Protein AF-A0A8H4TU83-F1 (afdb_monomer)

Structure (mmCIF, N/CA/C/O backbone):
data_AF-A0A8H4TU83-F1
#
_entry.id   AF-A0A8H4TU83-F1
#
loop_
_atom_site.group_PDB
_atom_site.id
_atom_site.type_symbol
_atom_site.label_atom_id
_atom_site.label_alt_id
_atom_site.label_comp_id
_atom_site.label_asym_id
_atom_site.label_entity_id
_atom_site.label_seq_id
_atom_site.pdbx_PDB_ins_code
_atom_site.Cartn_x
_atom_site.Cartn_y
_atom_site.Cartn_z
_atom_site.occupancy
_atom_site.B_iso_or_equiv
_atom_site.auth_seq_id
_atom_site.auth_comp_id
_atom_site.auth_asym_id
_atom_site.auth_atom_id
_atom_site.pdbx_PDB_model_num
ATOM 1 N N . MET A 1 1 ? -2.234 -15.886 -16.577 1.00 61.09 1 MET A N 1
ATOM 2 C CA . MET A 1 1 ? -1.798 -15.855 -15.164 1.00 61.09 1 MET A CA 1
ATOM 3 C C . MET A 1 1 ? -3.033 -15.747 -14.281 1.00 61.09 1 MET A C 1
ATOM 5 O O . MET A 1 1 ? -3.884 -14.924 -14.583 1.00 61.09 1 MET A O 1
ATOM 9 N N . ASN A 1 2 ? -3.183 -16.589 -13.257 1.00 76.94 2 ASN A N 1
ATOM 10 C CA . ASN A 1 2 ? -4.351 -16.542 -12.372 1.00 76.94 2 ASN A CA 1
ATOM 11 C C . ASN A 1 2 ? -4.067 -15.570 -11.209 1.00 76.94 2 ASN A C 1
ATOM 13 O O . ASN A 1 2 ? -3.413 -15.954 -10.240 1.00 76.94 2 ASN A O 1
ATOM 17 N N . ILE A 1 3 ? -4.528 -14.320 -11.338 1.00 79.06 3 ILE A N 1
ATOM 18 C CA . ILE A 1 3 ? -4.336 -13.237 -10.351 1.00 79.06 3 ILE A CA 1
ATOM 19 C C . ILE A 1 3 ? -4.840 -13.646 -8.963 1.00 79.06 3 ILE A C 1
ATOM 21 O O . ILE A 1 3 ? -4.191 -13.362 -7.965 1.00 79.06 3 ILE A O 1
ATOM 25 N N . VAL A 1 4 ? -5.949 -14.385 -8.904 1.00 77.06 4 VAL A N 1
ATOM 26 C CA . VAL A 1 4 ? -6.557 -14.880 -7.663 1.00 77.06 4 VAL A CA 1
ATOM 27 C C . VAL A 1 4 ? -5.636 -15.841 -6.912 1.00 77.06 4 VAL A C 1
ATOM 29 O O . VAL A 1 4 ? -5.501 -15.744 -5.694 1.00 77.06 4 VAL A O 1
ATOM 32 N N . LYS A 1 5 ? -4.998 -16.774 -7.624 1.00 80.62 5 LYS A N 1
ATOM 33 C CA . LYS A 1 5 ? -4.028 -17.694 -7.018 1.00 80.62 5 LYS A CA 1
ATOM 34 C C . LYS A 1 5 ? -2.760 -16.953 -6.595 1.00 80.62 5 LYS A C 1
ATOM 36 O O . LYS A 1 5 ? -2.215 -17.232 -5.531 1.00 80.62 5 LYS A O 1
ATOM 41 N N . LEU A 1 6 ? -2.311 -16.017 -7.429 1.00 85.88 6 LEU A N 1
ATOM 42 C CA . LEU A 1 6 ? -1.113 -15.226 -7.180 1.00 85.88 6 LEU A CA 1
ATOM 43 C C . LEU A 1 6 ? -1.277 -14.328 -5.947 1.00 85.88 6 LEU A C 1
ATOM 45 O O . LEU A 1 6 ? -0.384 -14.288 -5.110 1.00 85.88 6 LEU A O 1
ATOM 49 N N . SER A 1 7 ? -2.436 -13.682 -5.782 1.00 88.00 7 SER A N 1
ATOM 50 C CA . SER A 1 7 ? -2.708 -12.839 -4.614 1.00 88.00 7 SER A CA 1
ATOM 51 C C . SER A 1 7 ? -2.664 -13.643 -3.324 1.00 88.00 7 SER A C 1
ATOM 53 O O . SER A 1 7 ? -2.029 -13.213 -2.368 1.00 88.00 7 SER A O 1
ATOM 55 N N . TRP A 1 8 ? -3.234 -14.848 -3.307 1.00 87.25 8 TRP A N 1
ATOM 56 C CA . TRP A 1 8 ? -3.148 -15.722 -2.139 1.00 87.25 8 TRP A CA 1
ATOM 57 C C . TRP A 1 8 ? -1.705 -16.141 -1.821 1.00 87.25 8 TRP A C 1
ATOM 59 O O . TRP A 1 8 ? -1.297 -16.095 -0.665 1.00 87.25 8 TRP A O 1
ATOM 69 N N . GLN A 1 9 ? -0.903 -16.483 -2.835 1.00 88.75 9 GLN A N 1
ATOM 70 C CA . GLN A 1 9 ? 0.514 -16.821 -2.643 1.00 88.75 9 GLN A CA 1
ATOM 71 C C . GLN A 1 9 ? 1.335 -15.644 -2.103 1.00 88.75 9 GLN A C 1
ATOM 73 O O . GLN A 1 9 ? 2.235 -15.848 -1.295 1.00 88.75 9 GLN A O 1
ATOM 78 N N . THR A 1 10 ? 1.031 -14.422 -2.542 1.00 92.31 10 THR A N 1
ATOM 79 C CA . THR A 1 10 ? 1.755 -13.223 -2.114 1.00 92.31 10 THR A CA 1
ATOM 80 C C . THR A 1 10 ? 1.312 -12.742 -0.735 1.00 92.31 10 THR A C 1
ATOM 82 O O . THR A 1 10 ? 2.161 -12.386 0.073 1.00 92.31 10 THR A O 1
ATOM 85 N N . TYR A 1 11 ? 0.013 -12.733 -0.442 1.00 94.12 11 TYR A N 1
ATOM 86 C CA . TYR A 1 11 ? -0.547 -12.021 0.713 1.00 94.12 11 TYR A CA 1
ATOM 87 C C . TYR A 1 11 ? -1.124 -12.931 1.804 1.00 94.12 11 TYR A C 1
ATOM 89 O O . TYR A 1 11 ? -1.486 -12.441 2.875 1.00 94.12 11 TYR A O 1
ATOM 97 N N . GLY A 1 12 ? -1.189 -14.243 1.564 1.00 91.56 12 GLY A N 1
ATOM 98 C CA . GLY A 1 12 ? -1.599 -15.241 2.549 1.00 91.56 12 GLY A CA 1
ATOM 99 C C . GLY A 1 12 ? -2.938 -14.904 3.203 1.00 91.56 12 GLY A C 1
ATOM 100 O O . GLY A 1 12 ? -3.944 -14.714 2.520 1.00 91.56 12 GLY A O 1
ATOM 101 N N . ASP A 1 13 ? -2.924 -14.793 4.530 1.00 90.94 13 ASP A N 1
ATOM 102 C CA . ASP A 1 13 ? -4.120 -14.618 5.363 1.00 90.94 13 ASP A CA 1
ATOM 103 C C . ASP A 1 13 ? -4.835 -13.268 5.187 1.00 90.94 13 ASP A C 1
ATOM 105 O O . ASP A 1 13 ? -5.944 -13.099 5.685 1.00 90.94 13 ASP A O 1
ATOM 109 N N . PHE A 1 14 ? -4.254 -12.307 4.461 1.00 93.75 14 PHE A N 1
ATOM 110 C CA . PHE A 1 14 ? -4.992 -11.102 4.064 1.00 93.75 14 PHE A CA 1
ATOM 111 C C . PHE A 1 14 ? -6.018 -11.371 2.962 1.00 93.75 14 PHE A C 1
ATOM 113 O O . PHE A 1 14 ? -6.882 -10.533 2.719 1.00 93.75 14 PHE A O 1
ATOM 120 N N . ILE A 1 15 ? -5.929 -12.508 2.275 1.00 90.50 15 ILE A N 1
ATOM 121 C CA . ILE A 1 15 ? -6.837 -12.870 1.191 1.00 90.50 15 ILE A CA 1
ATOM 122 C C . ILE A 1 15 ? -7.817 -13.916 1.712 1.00 90.50 15 ILE A C 1
ATOM 124 O O . ILE A 1 15 ? -7.370 -14.967 2.183 1.00 90.50 15 ILE A O 1
ATOM 128 N N . PRO A 1 16 ? -9.142 -13.717 1.574 1.00 84.50 16 PRO A N 1
ATOM 129 C CA . PRO A 1 16 ? -10.080 -14.791 1.865 1.00 84.50 16 PRO A CA 1
ATOM 130 C C . PRO A 1 16 ? -9.763 -16.016 1.013 1.00 84.50 16 PRO A C 1
ATOM 132 O O . PRO A 1 16 ? -9.552 -15.919 -0.208 1.00 84.50 16 PRO A O 1
ATOM 135 N N . LYS A 1 17 ? -9.765 -17.184 1.659 1.00 82.88 17 LYS A N 1
ATOM 136 C CA . LYS A 1 17 ? -9.615 -18.460 0.963 1.00 82.88 17 LYS A CA 1
ATOM 137 C C . LYS A 1 17 ? -10.705 -18.579 -0.092 1.00 82.88 17 LYS A C 1
ATOM 139 O O . LYS A 1 17 ? -11.825 -18.102 0.078 1.00 82.88 17 LYS A O 1
ATOM 144 N N . GLY A 1 18 ? -10.350 -19.175 -1.215 1.00 80.44 18 GLY A N 1
ATOM 145 C CA . GLY A 1 18 ? -11.280 -19.338 -2.311 1.00 80.44 18 GLY A CA 1
ATOM 146 C C . GLY A 1 18 ? -10.666 -20.065 -3.483 1.00 80.44 18 GLY A C 1
ATOM 147 O O . GLY A 1 18 ? -9.451 -20.253 -3.557 1.00 80.44 18 GLY A O 1
ATOM 148 N N . GLU A 1 19 ? -11.530 -20.451 -4.408 1.00 82.06 19 GLU A N 1
ATOM 149 C CA . GLU A 1 19 ? -11.170 -21.241 -5.574 1.00 82.06 19 GLU A CA 1
ATOM 150 C C . GLU A 1 19 ? -11.973 -20.826 -6.808 1.00 82.06 19 GLU A C 1
ATOM 152 O O . GLU A 1 19 ? -13.015 -20.165 -6.729 1.00 82.06 19 GLU A O 1
ATOM 157 N N . LEU A 1 20 ? -11.454 -21.201 -7.978 1.00 83.12 20 LEU A N 1
ATOM 158 C CA . LEU A 1 20 ? -12.207 -21.120 -9.221 1.00 83.12 20 LEU A CA 1
ATOM 159 C C . LEU A 1 20 ? -13.296 -22.193 -9.173 1.00 83.12 20 LEU A C 1
ATOM 161 O O . LEU A 1 20 ? -12.988 -23.380 -9.193 1.00 83.12 20 LEU A O 1
ATOM 165 N N . HIS A 1 21 ? -14.554 -21.771 -9.147 1.00 85.81 21 HIS A N 1
ATOM 166 C CA . HIS A 1 21 ? -15.693 -22.681 -9.156 1.00 85.81 21 HIS A CA 1
ATOM 167 C C . HIS A 1 21 ? -15.965 -23.238 -10.559 1.00 85.81 21 HIS A C 1
ATOM 169 O O . HIS A 1 21 ? -16.347 -24.394 -10.714 1.00 85.81 21 HIS A O 1
ATOM 175 N N . GLY A 1 22 ? -15.739 -22.431 -11.598 1.00 86.69 22 GLY A N 1
ATOM 176 C CA . GLY A 1 22 ? -15.884 -22.872 -12.981 1.00 86.69 22 GLY A CA 1
ATOM 177 C C . GLY A 1 22 ? -15.817 -21.730 -13.985 1.00 86.69 22 GLY A C 1
ATOM 178 O O . GLY A 1 22 ? -15.703 -20.561 -13.619 1.00 86.69 22 GLY A O 1
ATOM 179 N N . ASN A 1 23 ? -15.902 -22.079 -15.268 1.00 89.56 23 ASN A N 1
ATOM 180 C CA . ASN A 1 23 ? -16.025 -21.117 -16.358 1.00 89.56 23 ASN A CA 1
ATOM 181 C C . ASN A 1 23 ? -17.394 -21.286 -17.020 1.00 89.56 23 ASN A C 1
ATOM 183 O O . ASN A 1 23 ? -17.785 -22.401 -17.361 1.00 89.56 23 ASN A O 1
ATOM 187 N N . MET A 1 24 ? -18.109 -20.184 -17.213 1.00 88.44 24 MET A N 1
ATOM 188 C CA . MET A 1 24 ? -19.349 -20.137 -17.980 1.00 88.44 24 MET A CA 1
ATOM 189 C C . MET A 1 24 ? -19.060 -19.832 -19.461 1.00 88.44 24 MET A C 1
ATOM 191 O O . MET A 1 24 ? -17.998 -19.281 -19.787 1.00 88.44 24 MET A O 1
ATOM 195 N N . PRO A 1 25 ? -19.997 -20.154 -20.376 1.00 88.31 25 PRO A N 1
ATOM 196 C CA . PRO A 1 25 ? -19.907 -19.739 -21.773 1.00 88.31 25 PRO A CA 1
ATOM 197 C C . PRO A 1 25 ? -19.652 -18.232 -21.908 1.00 88.31 25 PRO A C 1
ATOM 199 O O . PRO A 1 25 ? -20.148 -17.434 -21.115 1.00 88.31 25 PRO A O 1
ATOM 202 N N . GLY A 1 26 ? -18.865 -17.842 -22.912 1.00 85.88 26 GLY A N 1
ATOM 203 C CA . GLY A 1 26 ? -18.461 -16.445 -23.107 1.00 85.88 26 GLY A CA 1
ATOM 204 C C . GLY A 1 26 ? -17.218 -16.019 -22.316 1.00 85.88 26 GLY A C 1
ATOM 205 O O . GLY A 1 26 ? -16.909 -14.834 -22.279 1.00 85.88 26 GLY A O 1
ATOM 206 N N . GLY A 1 27 ? -16.491 -16.963 -21.705 1.00 83.94 27 GLY A N 1
ATOM 207 C CA . GLY A 1 27 ? -15.211 -16.682 -21.041 1.00 83.94 27 GLY A CA 1
ATOM 208 C C . GLY A 1 27 ? -15.347 -16.057 -19.651 1.00 83.94 27 GLY A C 1
ATOM 209 O O . GLY A 1 27 ? -14.420 -15.406 -19.179 1.00 83.94 27 GLY A O 1
ATOM 210 N N . ILE A 1 28 ? -16.493 -16.242 -18.991 1.00 83.69 28 ILE A N 1
ATOM 211 C CA . ILE A 1 28 ? -16.741 -15.715 -17.647 1.00 83.69 28 ILE A CA 1
ATOM 212 C C . ILE A 1 28 ? -16.251 -16.735 -16.619 1.00 83.69 28 ILE A C 1
ATOM 214 O O . ILE A 1 28 ? -16.814 -17.822 -16.503 1.00 83.69 28 ILE A O 1
ATOM 218 N N . SER A 1 29 ? -15.229 -16.386 -15.844 1.00 83.25 29 SER A N 1
ATOM 219 C CA . SER A 1 29 ? -14.787 -17.186 -14.699 1.00 83.25 29 SER A CA 1
ATOM 220 C C . SER A 1 29 ? -15.604 -16.862 -13.449 1.00 83.25 29 SER A C 1
ATOM 222 O O . SER A 1 29 ? -15.796 -15.696 -13.110 1.00 83.25 29 SER A O 1
ATOM 224 N N . VAL A 1 30 ? -16.061 -17.898 -12.747 1.00 85.50 30 VAL A N 1
ATOM 225 C CA . VAL A 1 30 ? -16.791 -17.794 -11.478 1.00 85.50 30 VAL A CA 1
ATOM 226 C C . VAL A 1 30 ? -15.890 -18.270 -10.350 1.00 85.50 30 VAL A C 1
ATOM 228 O O . VAL A 1 30 ? -15.359 -19.379 -10.399 1.00 85.50 30 VAL A O 1
ATOM 231 N N . TYR A 1 31 ? -15.753 -17.451 -9.312 1.00 82.88 31 TYR A N 1
ATOM 232 C CA . TYR A 1 31 ? -14.967 -17.760 -8.121 1.00 82.88 31 TYR A CA 1
ATOM 233 C C . TYR A 1 31 ? -15.874 -17.811 -6.893 1.00 82.88 31 TYR A C 1
ATOM 235 O O . TYR A 1 31 ? -16.805 -17.015 -6.775 1.00 82.88 31 TYR A O 1
ATOM 243 N N . ILE A 1 32 ? -15.580 -18.728 -5.973 1.00 85.94 32 ILE A N 1
ATOM 244 C CA . ILE A 1 32 ? -16.212 -18.791 -4.651 1.00 85.94 32 ILE A CA 1
ATOM 245 C C . ILE A 1 32 ? -15.141 -18.503 -3.609 1.00 85.94 32 ILE A C 1
ATOM 247 O O . ILE A 1 32 ? -14.015 -18.995 -3.717 1.00 85.94 32 ILE A O 1
ATOM 251 N N . ARG A 1 33 ? -15.488 -17.686 -2.612 1.00 83.19 33 ARG A N 1
ATOM 252 C CA . ARG A 1 33 ? -14.598 -17.319 -1.512 1.00 83.19 33 ARG A CA 1
ATOM 253 C C . ARG A 1 33 ? -15.313 -17.352 -0.174 1.00 83.19 33 ARG A C 1
ATOM 255 O O . ARG A 1 33 ? -16.517 -17.104 -0.109 1.00 83.19 33 ARG A O 1
ATOM 262 N N . ASP A 1 34 ? -14.530 -17.585 0.870 1.00 89.06 34 ASP A N 1
ATOM 263 C CA . ASP A 1 34 ? -14.958 -17.385 2.245 1.00 89.06 34 ASP A CA 1
ATOM 264 C C . ASP A 1 34 ? -15.366 -15.924 2.454 1.00 89.06 34 ASP A C 1
ATOM 266 O O . ASP A 1 34 ? -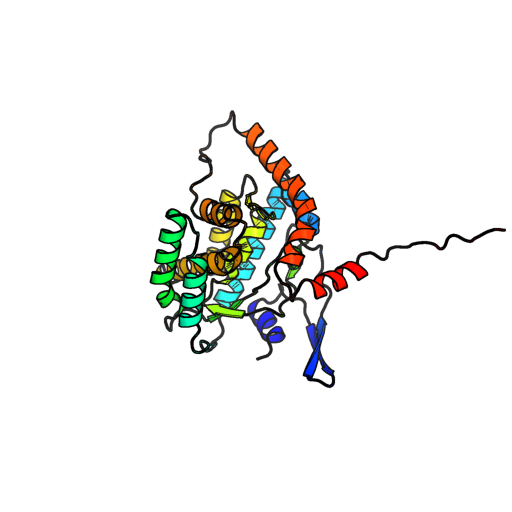14.750 -14.992 1.924 1.00 89.06 34 ASP A O 1
ATOM 270 N N . VAL A 1 35 ? -16.417 -15.723 3.247 1.00 89.62 35 VAL A N 1
ATOM 271 C CA . VAL A 1 35 ? -16.818 -14.384 3.681 1.00 89.62 35 VAL A CA 1
ATOM 272 C C . VAL A 1 35 ? -15.720 -13.832 4.584 1.00 89.62 35 VAL A C 1
ATOM 274 O O . VAL A 1 35 ? -15.352 -14.470 5.570 1.00 89.62 35 VAL A O 1
ATOM 277 N N . VAL A 1 36 ? -15.205 -12.645 4.257 1.00 91.69 36 VAL A N 1
ATOM 278 C CA . VAL A 1 36 ? -14.197 -11.981 5.090 1.00 91.69 36 VAL A CA 1
ATOM 279 C C . VAL A 1 36 ? -14.831 -11.582 6.424 1.00 91.69 36 VAL A C 1
ATOM 281 O O . VAL A 1 36 ? -15.826 -10.854 6.413 1.00 91.69 36 VAL A O 1
ATOM 284 N N . PRO A 1 37 ? -14.288 -12.032 7.570 1.00 92.88 37 PRO A N 1
ATOM 285 C CA . PRO A 1 37 ? -14.786 -11.624 8.878 1.00 92.88 37 PRO A CA 1
ATOM 286 C C . PRO A 1 37 ? -14.619 -10.121 9.108 1.00 92.88 37 PRO A C 1
ATOM 288 O O . PRO A 1 37 ? -13.759 -9.482 8.506 1.00 92.88 37 PRO A O 1
ATOM 291 N N . GLY A 1 38 ? -15.377 -9.565 10.048 1.00 94.06 38 GLY A N 1
ATOM 292 C CA . GLY A 1 38 ? -15.253 -8.162 10.433 1.00 94.06 38 GLY A CA 1
ATOM 293 C C . GLY A 1 38 ? -15.930 -7.191 9.466 1.00 94.06 38 GLY A C 1
ATOM 294 O O . GLY A 1 38 ? -16.616 -7.570 8.515 1.00 94.06 38 GLY A O 1
ATOM 295 N N . THR A 1 39 ? -15.743 -5.910 9.749 1.00 94.75 39 THR A N 1
ATOM 296 C CA . THR A 1 39 ? -16.484 -4.819 9.124 1.00 94.75 39 THR A CA 1
ATOM 297 C C . THR A 1 39 ? -15.578 -4.052 8.174 1.00 94.75 39 THR A C 1
ATOM 299 O O . THR A 1 39 ? -14.416 -3.792 8.484 1.00 94.75 39 THR A O 1
ATOM 302 N N . ALA A 1 40 ? -16.108 -3.670 7.011 1.00 94.00 40 ALA A N 1
ATOM 303 C CA . ALA A 1 40 ? -15.388 -2.819 6.072 1.00 94.00 40 ALA A CA 1
ATOM 304 C C . ALA A 1 40 ? -14.939 -1.518 6.762 1.00 94.00 40 ALA A C 1
ATOM 306 O O . ALA A 1 40 ? -15.738 -0.864 7.441 1.00 94.00 40 ALA A O 1
ATOM 307 N N . PHE A 1 41 ? -13.678 -1.128 6.572 1.00 93.62 41 PHE A N 1
ATOM 308 C CA . PHE A 1 41 ? -13.044 -0.006 7.257 1.00 93.62 41 PHE A CA 1
ATOM 309 C C . PHE A 1 41 ? -13.844 1.283 7.070 1.00 93.62 41 PHE A C 1
ATOM 311 O O . PHE A 1 41 ? -14.001 2.051 8.013 1.00 93.62 41 PHE A O 1
ATOM 318 N N . CYS A 1 42 ? -14.459 1.472 5.900 1.00 89.69 42 CYS A N 1
ATOM 319 C CA . CYS A 1 42 ? -15.339 2.603 5.609 1.00 89.69 42 CYS A CA 1
ATOM 320 C C . CYS A 1 42 ? -16.449 2.826 6.651 1.00 89.69 42 CYS A C 1
ATOM 322 O O . CYS A 1 42 ? -16.778 3.973 6.944 1.00 89.69 42 CYS A O 1
ATOM 324 N N . ARG A 1 43 ? -16.987 1.756 7.251 1.00 90.44 43 ARG A N 1
ATOM 325 C CA . ARG A 1 43 ? -18.090 1.815 8.225 1.00 90.44 43 ARG A CA 1
ATOM 326 C C . ARG A 1 43 ? -17.628 2.128 9.646 1.00 90.44 43 ARG A C 1
ATOM 328 O O . ARG A 1 43 ? -18.433 2.573 10.456 1.00 90.44 43 ARG A O 1
ATOM 335 N N . VAL A 1 44 ? -16.355 1.889 9.951 1.00 90.62 44 VAL A N 1
ATOM 336 C CA . VAL A 1 44 ? -15.788 2.027 11.306 1.00 90.62 44 VAL A CA 1
ATOM 337 C C . VAL A 1 44 ? -14.754 3.146 11.391 1.00 90.62 44 VAL A C 1
ATOM 339 O O . VAL A 1 44 ? -14.372 3.561 12.484 1.00 90.62 44 VAL A O 1
ATOM 342 N N . ARG A 1 45 ? -14.344 3.700 10.241 1.00 89.81 45 ARG A N 1
ATOM 343 C CA . ARG A 1 45 ? -13.359 4.780 10.110 1.00 89.81 45 ARG A CA 1
ATOM 344 C C . ARG A 1 45 ? -13.691 5.974 10.995 1.00 89.81 45 ARG A C 1
ATOM 346 O O . ARG A 1 45 ? -12.795 6.503 11.643 1.00 89.81 45 ARG A O 1
ATOM 353 N N . ARG A 1 46 ? -14.972 6.351 11.094 1.00 88.19 46 ARG A N 1
ATOM 354 C CA . ARG A 1 46 ? -15.426 7.419 11.997 1.00 88.19 46 ARG A CA 1
ATOM 355 C C . ARG A 1 46 ? -15.009 7.183 13.438 1.00 88.19 46 ARG A C 1
ATOM 357 O O . ARG A 1 46 ? -14.490 8.079 14.096 1.00 88.19 46 ARG A O 1
ATOM 364 N N . GLN A 1 47 ? -15.267 5.977 13.924 1.00 90.12 47 GLN A N 1
ATOM 365 C CA . GLN A 1 47 ? -14.958 5.591 15.288 1.00 90.12 47 GLN A CA 1
ATOM 366 C C . GLN A 1 47 ? -13.440 5.517 15.485 1.00 90.12 47 GLN A C 1
ATOM 368 O O . GLN A 1 47 ? -12.919 6.068 16.450 1.00 90.12 47 GLN A O 1
ATOM 373 N N . PHE A 1 48 ? -12.727 4.910 14.536 1.00 91.06 48 PHE A N 1
ATOM 374 C CA . PHE A 1 48 ? -11.273 4.743 14.583 1.00 91.06 48 PHE A CA 1
ATOM 375 C C . PHE A 1 48 ? -10.515 6.075 14.540 1.00 91.06 48 PHE A C 1
ATOM 377 O O . PHE A 1 48 ? -9.427 6.169 15.096 1.00 91.06 48 PHE A O 1
ATOM 384 N N . PHE A 1 49 ? -11.082 7.103 13.907 1.00 90.62 49 PHE A N 1
ATOM 385 C CA . PHE A 1 49 ? -10.504 8.450 13.843 1.00 90.62 49 PHE A CA 1
ATOM 386 C C . PHE A 1 49 ? -10.934 9.360 15.002 1.00 90.62 49 PHE A C 1
ATOM 388 O O . PHE A 1 49 ? -10.604 10.547 15.012 1.00 90.62 49 PHE A O 1
ATOM 395 N N . SER A 1 50 ? -11.673 8.834 15.982 1.00 88.25 50 SER A N 1
ATOM 396 C CA . SER A 1 50 ? -11.942 9.567 17.217 1.00 88.25 50 SER A CA 1
ATOM 397 C C . SER A 1 50 ? -10.694 9.625 18.105 1.00 88.25 50 SER A C 1
ATOM 399 O O . SER A 1 50 ? -9.879 8.707 18.116 1.00 88.25 50 SER A O 1
ATOM 401 N N . LEU A 1 51 ? -10.562 10.692 18.898 1.00 82.94 51 LEU A N 1
ATOM 402 C CA . LEU A 1 51 ? -9.426 10.903 19.813 1.00 82.94 51 LEU A CA 1
ATOM 403 C C . LEU A 1 51 ? -9.513 10.077 21.111 1.00 82.94 51 LEU A C 1
ATOM 405 O O . LEU A 1 51 ? -8.937 10.453 22.132 1.00 82.94 51 LEU A O 1
ATOM 409 N N . ASP A 1 52 ? -10.271 8.983 21.102 1.00 89.00 52 ASP A N 1
ATOM 410 C CA . ASP A 1 52 ? -10.299 8.039 22.212 1.00 89.00 52 ASP A CA 1
ATOM 411 C C . ASP A 1 52 ? -9.025 7.184 22.207 1.00 89.00 52 ASP A C 1
ATOM 413 O O . ASP A 1 52 ? -8.629 6.653 21.170 1.00 89.00 52 ASP A O 1
ATOM 417 N N . ILE A 1 53 ? -8.402 7.005 23.376 1.00 85.06 53 ILE A N 1
ATOM 418 C CA . ILE A 1 53 ? -7.145 6.248 23.509 1.00 85.06 53 ILE A CA 1
ATOM 419 C C . ILE A 1 53 ? -7.315 4.810 22.996 1.00 85.06 53 ILE A C 1
ATOM 421 O O . ILE A 1 53 ? -6.409 4.261 22.369 1.00 85.06 53 ILE A O 1
ATOM 425 N N . GLY A 1 54 ? -8.471 4.187 23.242 1.00 90.00 54 GLY A N 1
ATOM 426 C CA . GLY A 1 54 ? -8.771 2.848 22.748 1.00 90.00 54 GLY A CA 1
ATOM 427 C C . GLY A 1 54 ? -8.860 2.801 21.224 1.00 90.00 54 GLY A C 1
ATOM 428 O O . GLY A 1 54 ? -8.322 1.877 20.613 1.00 90.00 54 GLY A O 1
ATOM 429 N N . MET A 1 55 ? -9.495 3.798 20.604 1.00 92.00 55 MET A N 1
ATOM 430 C CA . MET A 1 55 ? -9.607 3.893 19.142 1.00 92.00 55 MET A CA 1
ATOM 431 C C . MET A 1 55 ? -8.271 4.197 18.479 1.00 92.00 55 MET A C 1
ATOM 433 O O . MET A 1 55 ? -7.931 3.558 17.485 1.00 92.00 55 MET A O 1
ATOM 437 N N . GLU A 1 56 ? -7.470 5.075 19.079 1.00 90.25 56 GLU A N 1
ATOM 438 C CA . GLU A 1 56 ? -6.114 5.350 18.623 1.00 90.25 56 GLU A CA 1
ATOM 439 C C . GLU A 1 56 ? -5.297 4.048 18.583 1.00 90.25 56 GLU A C 1
ATOM 441 O O . GLU A 1 56 ? -4.736 3.701 17.545 1.00 90.25 56 GLU A O 1
ATOM 446 N N . GLN A 1 57 ? -5.309 3.251 19.657 1.00 93.31 57 GLN A N 1
ATOM 447 C CA . GLN A 1 57 ? -4.605 1.961 19.694 1.00 93.31 57 GLN A CA 1
ATOM 448 C C . GLN A 1 57 ? -5.095 0.965 18.631 1.00 93.31 57 GLN A C 1
ATOM 450 O O . GLN A 1 57 ? -4.289 0.205 18.088 1.00 93.31 57 GLN A O 1
ATOM 455 N N . ARG A 1 58 ? -6.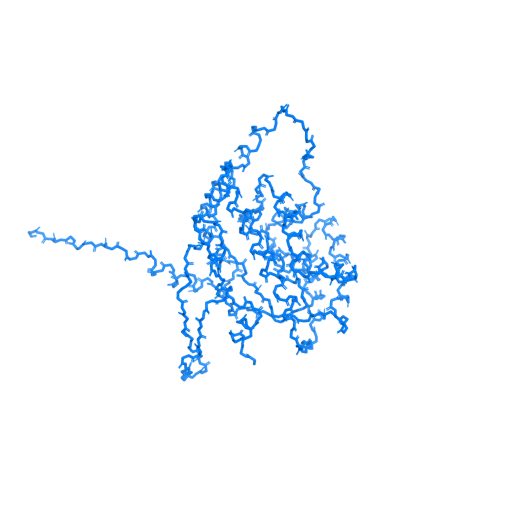395 0.955 18.314 1.00 96.19 58 ARG A N 1
ATOM 456 C CA . ARG A 1 58 ? -6.946 0.131 17.224 1.00 96.19 58 ARG A CA 1
ATOM 457 C C . ARG A 1 58 ? -6.438 0.608 15.867 1.00 96.19 58 ARG A C 1
ATOM 459 O O . ARG A 1 58 ? -5.993 -0.219 15.078 1.00 96.19 58 ARG A O 1
ATOM 466 N N . LEU A 1 59 ? -6.412 1.918 15.632 1.00 95.75 59 LEU A N 1
ATOM 467 C CA . LEU A 1 59 ? -5.881 2.494 14.400 1.00 95.75 59 LEU A CA 1
ATOM 468 C C . LEU A 1 59 ? -4.382 2.202 14.226 1.00 95.75 59 LEU A C 1
ATOM 470 O O . LEU A 1 59 ? -3.962 1.833 13.133 1.00 95.75 59 LEU A O 1
ATOM 474 N N . TYR A 1 60 ? -3.580 2.269 15.296 1.00 96.12 60 TYR A N 1
ATOM 475 C CA . TYR A 1 60 ? -2.171 1.845 15.259 1.00 96.12 60 TYR A CA 1
ATOM 476 C C . TYR A 1 60 ? -2.020 0.375 14.843 1.00 96.12 60 TYR A C 1
ATOM 478 O O . TYR A 1 60 ? -1.147 0.055 14.040 1.00 96.12 60 TYR A O 1
ATOM 486 N N . ARG A 1 61 ? -2.885 -0.522 15.335 1.00 97.81 61 ARG A N 1
ATOM 487 C CA . ARG A 1 61 ? -2.877 -1.941 14.933 1.00 97.81 61 ARG A CA 1
ATOM 488 C C . ARG A 1 61 ? -3.276 -2.129 13.471 1.00 97.81 61 ARG A C 1
ATOM 490 O O . ARG A 1 61 ? -2.666 -2.953 12.796 1.00 97.81 61 ARG A O 1
ATOM 497 N N . THR A 1 62 ? -4.236 -1.346 12.973 1.00 97.56 62 THR A N 1
ATOM 498 C CA . THR A 1 62 ? -4.587 -1.330 11.546 1.00 97.56 62 THR A CA 1
ATOM 499 C C . THR A 1 62 ? -3.392 -0.898 10.701 1.00 97.56 62 THR A C 1
ATOM 501 O O . THR A 1 62 ? -3.081 -1.548 9.709 1.00 97.56 62 THR A O 1
ATOM 504 N N . VAL A 1 63 ? -2.684 0.158 11.114 1.00 97.88 63 VAL A N 1
ATOM 505 C CA . VAL A 1 63 ? -1.475 0.650 10.435 1.00 97.88 63 VAL A CA 1
ATOM 506 C C . VAL A 1 63 ? -0.357 -0.398 10.432 1.00 97.88 63 VAL A C 1
ATOM 508 O O . VAL A 1 63 ? 0.274 -0.597 9.395 1.00 97.88 63 VAL A O 1
ATOM 511 N N . ASP A 1 64 ? -0.141 -1.098 11.549 1.00 98.44 64 ASP A N 1
ATOM 512 C CA . ASP A 1 64 ? 0.837 -2.190 11.643 1.00 98.44 64 ASP A CA 1
ATOM 513 C C . ASP A 1 64 ? 0.500 -3.339 10.679 1.00 98.44 64 ASP A C 1
ATOM 515 O O . ASP A 1 64 ? 1.372 -3.836 9.965 1.00 98.44 64 ASP A O 1
ATOM 519 N N . ASP A 1 65 ? -0.771 -3.748 10.613 1.00 98.12 65 ASP A N 1
ATOM 520 C CA . ASP A 1 65 ? -1.203 -4.786 9.676 1.00 98.12 65 ASP A CA 1
ATOM 521 C C . ASP A 1 65 ? -1.091 -4.316 8.218 1.00 98.12 65 ASP A C 1
ATOM 523 O O . ASP A 1 65 ? -0.710 -5.101 7.354 1.00 98.12 65 ASP A O 1
ATOM 527 N N . PHE A 1 66 ? -1.345 -3.038 7.931 1.00 96.38 66 PHE A N 1
ATOM 528 C CA . PHE A 1 66 ? -1.163 -2.475 6.592 1.00 96.38 66 PHE A CA 1
ATOM 529 C C . PHE A 1 66 ? 0.308 -2.481 6.164 1.00 96.38 66 PHE A C 1
ATOM 531 O O . PHE A 1 66 ? 0.635 -2.831 5.030 1.00 96.38 66 PHE A O 1
ATOM 538 N N . ALA A 1 67 ? 1.213 -2.152 7.085 1.00 98.12 67 ALA A N 1
ATOM 539 C CA . ALA A 1 67 ? 2.647 -2.243 6.852 1.00 98.12 67 ALA A CA 1
ATOM 540 C C . ALA A 1 67 ? 3.076 -3.690 6.553 1.00 98.12 67 ALA A C 1
ATOM 542 O O . ALA A 1 67 ? 3.791 -3.932 5.578 1.00 98.12 67 ALA A O 1
ATOM 543 N N . ARG A 1 68 ? 2.566 -4.661 7.324 1.00 98.06 68 ARG A N 1
ATOM 544 C CA . ARG A 1 68 ? 2.779 -6.096 7.074 1.00 98.06 68 ARG A CA 1
ATOM 545 C C . ARG A 1 68 ? 2.228 -6.528 5.714 1.00 98.06 68 ARG A C 1
ATOM 547 O O . ARG A 1 68 ? 2.898 -7.263 4.995 1.00 98.06 68 ARG A O 1
ATOM 554 N N . PHE A 1 69 ? 1.045 -6.053 5.331 1.00 97.44 69 PHE A N 1
ATOM 555 C CA . PHE A 1 69 ? 0.441 -6.331 4.027 1.00 97.44 69 PHE A CA 1
ATOM 556 C C . PHE A 1 69 ? 1.347 -5.898 2.865 1.00 97.44 69 PHE A C 1
ATOM 558 O O . PHE A 1 69 ? 1.612 -6.697 1.968 1.00 97.44 69 PHE A O 1
ATOM 565 N N . PHE A 1 70 ? 1.881 -4.674 2.890 1.00 97.06 70 PHE A N 1
ATOM 566 C CA . PHE A 1 70 ? 2.816 -4.228 1.852 1.00 97.06 70 PHE A CA 1
ATOM 567 C C . PHE A 1 70 ? 4.149 -4.981 1.900 1.00 97.06 70 PHE A C 1
ATOM 569 O O . PHE A 1 70 ? 4.687 -5.330 0.849 1.00 97.06 70 PHE A O 1
ATOM 576 N N . ALA A 1 71 ? 4.669 -5.282 3.094 1.00 97.31 71 ALA A N 1
ATOM 577 C CA . ALA A 1 71 ? 5.904 -6.050 3.246 1.00 97.31 71 ALA A CA 1
ATOM 578 C C . ALA A 1 71 ? 5.793 -7.461 2.646 1.00 97.31 71 ALA A C 1
ATOM 580 O O . ALA A 1 71 ? 6.755 -7.954 2.063 1.00 97.31 71 ALA A O 1
ATOM 581 N N . LEU A 1 72 ? 4.614 -8.091 2.692 1.00 96.38 72 LEU A N 1
ATOM 582 C CA . LEU A 1 72 ? 4.390 -9.391 2.055 1.00 96.38 72 LEU A CA 1
ATOM 583 C C . LEU A 1 72 ? 4.620 -9.356 0.539 1.00 96.38 72 LEU A C 1
ATOM 585 O O . LEU A 1 72 ? 5.204 -10.295 0.005 1.00 96.38 72 LEU A O 1
ATOM 589 N N . ALA A 1 73 ? 4.259 -8.273 -0.156 1.00 94.31 73 ALA A N 1
ATOM 590 C CA . ALA A 1 73 ? 4.517 -8.167 -1.596 1.00 94.31 73 ALA A CA 1
ATOM 591 C C . ALA A 1 73 ? 6.018 -8.029 -1.924 1.00 94.31 73 ALA A C 1
ATOM 593 O O . ALA A 1 73 ? 6.462 -8.467 -2.985 1.00 94.31 73 ALA A O 1
ATOM 594 N N . TRP A 1 74 ? 6.805 -7.468 -1.000 1.00 95.56 74 TRP A N 1
ATOM 595 C CA . TRP A 1 74 ? 8.266 -7.395 -1.099 1.00 95.56 74 TRP A CA 1
ATOM 596 C C . TRP A 1 74 ? 8.944 -8.735 -0.781 1.00 95.56 74 TRP A C 1
ATOM 598 O O . TRP A 1 74 ? 9.840 -9.188 -1.501 1.00 95.56 74 TRP A O 1
ATOM 608 N N . ASN A 1 75 ? 8.516 -9.367 0.312 1.00 94.75 75 ASN A N 1
ATOM 609 C CA . ASN A 1 75 ? 9.103 -10.596 0.839 1.00 94.75 75 ASN A CA 1
ATOM 610 C C . ASN A 1 75 ? 8.759 -11.804 -0.036 1.00 94.75 75 ASN A C 1
ATOM 612 O O . ASN A 1 75 ? 9.627 -12.624 -0.325 1.00 94.75 75 ASN A O 1
ATOM 616 N N . ASN A 1 76 ? 7.526 -11.864 -0.538 1.00 91.19 76 ASN A N 1
ATOM 617 C CA . ASN A 1 76 ? 7.054 -12.908 -1.443 1.00 91.19 76 ASN A CA 1
ATOM 618 C C . ASN A 1 76 ? 7.198 -12.477 -2.907 1.00 91.19 76 ASN A C 1
ATOM 620 O O . ASN A 1 76 ? 6.334 -12.776 -3.735 1.00 91.19 76 ASN A O 1
ATOM 624 N N . ARG A 1 77 ? 8.277 -11.744 -3.228 1.00 82.94 77 ARG A N 1
ATOM 625 C CA . ARG A 1 77 ? 8.583 -11.329 -4.599 1.00 82.94 77 ARG A CA 1
ATOM 626 C C . ARG A 1 77 ? 8.743 -12.560 -5.483 1.00 82.94 77 ARG A C 1
ATOM 628 O O . ARG A 1 77 ? 9.572 -13.435 -5.236 1.00 82.94 77 ARG A O 1
ATOM 635 N N . LEU A 1 78 ? 7.924 -12.624 -6.520 1.00 76.31 78 LEU A N 1
ATOM 636 C CA . LEU A 1 78 ? 7.965 -13.698 -7.498 1.00 76.31 78 LEU A CA 1
ATOM 637 C C . LEU A 1 78 ? 8.806 -13.241 -8.685 1.00 76.31 78 LEU A C 1
ATOM 639 O O . LEU A 1 78 ? 8.838 -12.055 -9.011 1.00 76.31 78 LEU A O 1
ATOM 643 N N . ALA A 1 79 ? 9.483 -14.182 -9.339 1.00 79.12 79 ALA A N 1
ATOM 644 C CA . ALA A 1 79 ? 10.175 -13.912 -10.592 1.00 79.12 79 ALA A CA 1
ATOM 645 C C . ALA A 1 79 ? 9.127 -13.658 -11.686 1.00 79.12 79 ALA A C 1
ATOM 647 O O . ALA A 1 79 ? 8.666 -14.583 -12.353 1.00 79.12 79 ALA A O 1
ATOM 648 N N . ILE A 1 80 ? 8.693 -12.405 -11.800 1.00 82.00 80 ILE A N 1
ATOM 649 C CA . ILE A 1 80 ? 7.718 -11.949 -12.783 1.00 82.00 80 ILE A CA 1
ATOM 650 C C . ILE A 1 80 ? 8.457 -11.091 -13.801 1.00 82.00 80 ILE A C 1
ATOM 652 O O . ILE A 1 80 ? 9.137 -10.129 -13.441 1.00 82.00 80 ILE A O 1
ATOM 656 N N . GLU A 1 81 ? 8.319 -11.446 -15.075 1.00 82.75 81 GLU A N 1
ATOM 657 C CA . GLU A 1 81 ? 8.889 -10.663 -16.163 1.00 82.75 81 GLU A CA 1
ATOM 658 C C . GLU A 1 81 ? 8.250 -9.275 -16.226 1.00 82.75 81 GLU A C 1
ATOM 660 O O . GLU A 1 81 ? 7.043 -9.098 -16.033 1.00 82.75 81 GLU A O 1
ATOM 665 N N . GLN A 1 82 ? 9.077 -8.277 -16.519 1.00 84.12 82 GLN A N 1
ATOM 666 C CA . GLN A 1 82 ? 8.613 -6.921 -16.743 1.00 84.12 82 GLN A CA 1
ATOM 667 C C . GLN A 1 82 ? 7.712 -6.876 -17.993 1.00 84.12 82 GLN A C 1
ATOM 669 O O . GLN A 1 82 ? 8.145 -7.291 -19.070 1.00 84.12 82 GLN A O 1
ATOM 674 N N . PRO A 1 83 ? 6.498 -6.302 -17.904 1.00 84.38 83 PRO A N 1
ATOM 675 C CA . PRO A 1 83 ? 5.676 -6.052 -19.081 1.00 84.38 83 PRO A CA 1
ATOM 676 C C . PRO A 1 83 ? 6.398 -5.126 -20.085 1.00 84.38 83 PRO A C 1
ATOM 678 O O . PRO A 1 83 ? 6.880 -4.056 -19.687 1.00 84.38 83 PRO A O 1
ATOM 681 N N . PRO A 1 84 ? 6.465 -5.483 -21.384 1.00 86.44 84 PRO A N 1
ATOM 682 C CA . PRO A 1 84 ? 7.076 -4.634 -22.404 1.00 86.44 84 PRO A CA 1
ATOM 683 C C . PRO A 1 84 ? 6.445 -3.236 -22.454 1.00 86.44 84 PRO A C 1
ATOM 685 O O . PRO A 1 84 ? 5.226 -3.093 -22.388 1.00 86.44 84 PRO A O 1
ATOM 688 N N . GLY A 1 85 ? 7.272 -2.194 -22.582 1.00 91.25 85 GLY A N 1
ATOM 689 C CA . GLY A 1 85 ? 6.810 -0.806 -22.723 1.00 91.25 85 GLY A CA 1
ATOM 690 C C . GLY A 1 85 ? 6.303 -0.134 -21.438 1.00 91.25 85 GLY A C 1
ATOM 691 O O . GLY A 1 85 ? 5.929 1.035 -21.489 1.00 91.25 85 GLY A O 1
ATOM 692 N N . LEU A 1 86 ? 6.329 -0.815 -20.284 1.00 93.56 86 LEU A N 1
ATOM 693 C CA . LEU A 1 86 ? 5.789 -0.279 -19.026 1.00 93.56 86 LEU A CA 1
ATOM 694 C C . LEU A 1 86 ? 6.449 1.040 -18.587 1.00 93.56 86 LEU A C 1
ATOM 696 O O . LEU A 1 86 ? 5.752 1.950 -18.145 1.00 93.56 86 LEU A O 1
ATOM 700 N N . LEU A 1 87 ? 7.769 1.171 -18.760 1.00 94.94 87 LEU A N 1
ATOM 701 C CA . LEU A 1 87 ? 8.495 2.409 -18.448 1.00 94.94 87 LEU A CA 1
ATOM 702 C C . LEU A 1 87 ? 8.001 3.591 -19.298 1.00 94.94 87 LEU A C 1
ATOM 704 O O . LEU A 1 87 ? 7.757 4.667 -18.759 1.00 94.94 87 LEU A O 1
ATOM 708 N N . ASN A 1 88 ? 7.788 3.385 -20.601 1.00 95.69 88 ASN A N 1
ATOM 709 C CA . ASN A 1 88 ? 7.245 4.429 -21.476 1.00 95.69 88 ASN A CA 1
ATOM 710 C C . ASN A 1 88 ? 5.831 4.823 -21.031 1.00 95.69 88 ASN A C 1
ATOM 712 O O . ASN A 1 88 ? 5.546 6.005 -20.887 1.00 95.69 88 ASN A O 1
ATOM 716 N N . GLY A 1 89 ? 4.992 3.842 -20.681 1.00 95.00 89 GLY A N 1
ATOM 717 C CA . GLY A 1 89 ? 3.663 4.116 -20.130 1.00 95.00 89 GLY A CA 1
ATOM 718 C C . GLY A 1 89 ? 3.693 4.926 -18.826 1.00 95.00 89 GLY A C 1
ATOM 719 O O . GLY A 1 89 ? 2.779 5.707 -18.566 1.00 95.00 89 GLY A O 1
ATOM 720 N N . TYR A 1 90 ? 4.742 4.786 -18.007 1.00 95.94 90 TYR A N 1
ATOM 721 C CA . TYR A 1 90 ? 4.918 5.595 -16.795 1.00 95.94 90 TYR A CA 1
ATOM 722 C C . TYR A 1 90 ? 5.303 7.037 -17.135 1.00 95.94 90 TYR A C 1
ATOM 724 O O . TYR A 1 90 ? 4.759 7.960 -16.529 1.00 95.94 90 TYR A O 1
ATOM 732 N N . HIS A 1 91 ? 6.166 7.246 -18.132 1.00 96.06 91 HIS A N 1
ATOM 733 C CA . HIS A 1 91 ? 6.441 8.585 -18.659 1.00 96.06 91 HIS A CA 1
ATOM 734 C C . HIS A 1 91 ? 5.169 9.246 -19.211 1.00 96.06 91 HIS A C 1
ATOM 736 O O . HIS A 1 91 ? 4.850 10.358 -18.794 1.00 96.06 91 HIS A O 1
ATOM 742 N N . ASP A 1 92 ? 4.373 8.530 -20.010 1.00 93.88 92 ASP A N 1
ATOM 743 C CA . ASP A 1 92 ? 3.113 9.043 -20.568 1.00 93.88 92 ASP A CA 1
ATOM 744 C C . ASP A 1 92 ? 2.096 9.435 -19.478 1.00 93.88 92 ASP A C 1
ATOM 746 O O . ASP A 1 92 ? 1.308 10.373 -19.630 1.00 93.88 92 ASP A O 1
ATOM 750 N N . ILE A 1 93 ? 2.069 8.709 -18.353 1.00 91.25 93 ILE A N 1
ATOM 751 C CA . ILE A 1 93 ? 1.254 9.082 -17.188 1.00 91.25 93 ILE A CA 1
ATOM 752 C C . ILE A 1 93 ? 1.725 10.421 -16.614 1.00 91.25 93 ILE A C 1
ATOM 754 O O . ILE A 1 93 ? 0.898 11.313 -16.432 1.00 91.25 93 ILE A O 1
ATOM 758 N N . LEU A 1 94 ? 3.026 10.577 -16.357 1.00 92.56 94 LEU A N 1
ATOM 759 C CA . LEU A 1 94 ? 3.571 11.814 -15.791 1.00 92.56 94 LEU A CA 1
ATOM 760 C C . LEU A 1 94 ? 3.386 13.011 -16.732 1.00 92.56 94 LEU A C 1
ATOM 762 O O . LEU A 1 94 ? 3.044 14.098 -16.275 1.00 92.56 94 LEU A O 1
ATOM 766 N N . ASP A 1 95 ? 3.540 12.815 -18.040 1.00 91.12 95 ASP A N 1
ATOM 767 C CA . ASP A 1 95 ? 3.351 13.869 -19.040 1.00 91.12 95 ASP A CA 1
ATOM 768 C C . ASP A 1 95 ? 1.911 14.383 -19.056 1.00 91.12 95 ASP A C 1
ATOM 770 O O . ASP A 1 95 ? 1.683 15.595 -19.068 1.00 91.12 95 ASP A O 1
ATOM 774 N N . ARG A 1 96 ? 0.925 13.486 -18.959 1.00 87.00 96 ARG A N 1
ATOM 775 C CA . ARG A 1 96 ? -0.480 13.899 -18.853 1.00 87.00 96 ARG A CA 1
ATOM 776 C C . ARG A 1 96 ? -0.763 14.658 -17.556 1.00 87.00 96 ARG A C 1
ATOM 778 O O . ARG A 1 96 ? -1.399 15.704 -17.608 1.00 87.00 96 ARG A O 1
ATOM 785 N N . VAL A 1 97 ? -0.242 14.177 -16.426 1.00 85.44 97 VAL A N 1
ATOM 786 C CA . VAL A 1 97 ? -0.445 14.786 -15.096 1.00 85.44 97 VAL A CA 1
ATOM 787 C C . VAL A 1 97 ? 0.282 16.127 -14.937 1.00 85.44 97 VAL A C 1
ATOM 789 O O . VAL A 1 97 ? -0.116 16.950 -14.120 1.00 85.44 97 VAL A O 1
ATOM 792 N N . SER A 1 98 ? 1.329 16.386 -15.724 1.00 84.00 98 SER A N 1
ATOM 793 C CA . SER A 1 98 ? 2.111 17.626 -15.632 1.00 84.00 98 SER A CA 1
ATOM 794 C C . SER A 1 98 ? 1.297 18.898 -15.905 1.00 84.00 98 SER A C 1
ATOM 796 O O . SER A 1 98 ? 1.659 19.978 -15.439 1.00 84.00 98 SER A O 1
ATOM 798 N N . HIS A 1 99 ? 0.178 18.819 -16.623 1.00 78.81 99 HIS A N 1
ATOM 799 C CA . HIS A 1 99 ? -0.597 20.004 -16.973 1.00 78.81 99 HIS A CA 1
ATOM 800 C C . HIS A 1 99 ? -1.354 20.551 -15.752 1.00 78.81 99 HIS A C 1
ATOM 802 O O . HIS A 1 99 ? -2.201 19.886 -15.167 1.00 78.81 99 HIS A O 1
ATOM 808 N N . GLY A 1 100 ? -1.083 21.805 -15.375 1.00 70.44 100 GLY A N 1
ATOM 809 C CA . GLY A 1 100 ? -1.855 22.509 -14.341 1.00 70.44 100 GLY A CA 1
ATOM 810 C C . GLY A 1 100 ? -1.409 22.288 -12.889 1.00 70.44 100 GLY A C 1
ATOM 811 O O . GLY A 1 100 ? -2.090 22.771 -11.981 1.00 70.44 100 GLY A O 1
ATOM 812 N N . LEU A 1 101 ? -0.271 21.622 -12.658 1.00 78.25 101 LEU A N 1
ATOM 813 C CA . LEU A 1 101 ? 0.339 21.498 -11.329 1.00 78.25 101 LEU A CA 1
ATOM 814 C C . LEU A 1 101 ? 1.009 22.802 -10.870 1.00 78.25 101 LEU A C 1
ATOM 816 O O . LEU A 1 101 ? 1.512 23.585 -11.678 1.00 78.25 101 LEU A O 1
ATOM 820 N N . SER A 1 102 ? 1.066 23.012 -9.551 1.00 81.69 102 SER A N 1
ATOM 821 C CA . SER A 1 102 ? 1.867 24.089 -8.956 1.00 81.69 102 SER A CA 1
ATOM 822 C C . SER A 1 102 ? 3.365 23.841 -9.155 1.00 81.69 102 SER A C 1
ATOM 824 O O . SER A 1 102 ? 3.792 22.696 -9.274 1.00 81.69 102 SER A O 1
ATOM 826 N N . GLU A 1 103 ? 4.182 24.897 -9.117 1.00 83.25 103 GLU A N 1
ATOM 827 C CA . GLU A 1 103 ? 5.644 24.806 -9.285 1.00 83.25 103 GLU A CA 1
ATOM 828 C C . GLU A 1 103 ? 6.283 23.752 -8.366 1.00 83.25 103 GLU A C 1
ATOM 830 O O . GLU A 1 103 ? 7.096 22.941 -8.798 1.00 83.25 103 GLU A O 1
ATOM 835 N N . ARG A 1 104 ? 5.851 23.689 -7.101 1.00 81.38 104 ARG A N 1
ATOM 836 C CA . ARG A 1 104 ? 6.340 22.685 -6.147 1.00 81.38 104 ARG A CA 1
ATOM 837 C C . ARG A 1 104 ? 6.054 21.253 -6.608 1.00 81.38 104 ARG A C 1
ATOM 839 O O . ARG A 1 104 ? 6.920 20.392 -6.477 1.00 81.38 104 ARG A O 1
ATOM 846 N N . LEU A 1 105 ? 4.846 20.993 -7.103 1.00 83.38 105 LEU A N 1
ATOM 847 C CA . LEU A 1 105 ? 4.448 19.668 -7.576 1.00 83.38 105 LEU A CA 1
ATOM 848 C C . LEU A 1 105 ? 5.118 19.319 -8.908 1.00 83.38 105 LEU A C 1
ATOM 850 O O . LEU A 1 105 ? 5.446 18.156 -9.109 1.00 83.38 105 LEU A O 1
ATOM 854 N N . GLN A 1 106 ? 5.398 20.309 -9.761 1.00 88.25 106 GLN A N 1
ATOM 855 C CA . GLN A 1 106 ? 6.215 20.116 -10.963 1.00 88.25 106 GLN A CA 1
ATOM 856 C C . GLN A 1 106 ? 7.621 19.639 -10.601 1.00 88.25 106 GLN A C 1
ATOM 858 O O . GLN A 1 106 ? 8.076 18.629 -11.123 1.00 88.25 106 GLN A O 1
ATOM 863 N N . THR A 1 107 ? 8.287 20.296 -9.646 1.00 89.50 107 THR A N 1
ATOM 864 C CA . THR A 1 107 ? 9.628 19.881 -9.200 1.00 89.50 107 THR A CA 1
ATOM 865 C C . THR A 1 107 ? 9.637 18.435 -8.705 1.00 89.50 107 THR A C 1
ATOM 867 O O . THR A 1 107 ? 10.515 17.659 -9.077 1.00 89.50 107 THR A O 1
ATOM 870 N N . MET A 1 108 ? 8.629 18.046 -7.918 1.00 89.62 108 MET A N 1
ATOM 871 C CA . MET A 1 108 ? 8.479 16.660 -7.466 1.00 89.62 108 MET A CA 1
ATOM 872 C C . MET A 1 108 ? 8.214 15.694 -8.622 1.00 89.62 108 MET A C 1
ATOM 874 O O . MET A 1 108 ? 8.782 14.606 -8.652 1.00 89.62 108 MET A O 1
ATOM 878 N N . LEU A 1 109 ? 7.363 16.075 -9.575 1.00 91.94 109 LEU A N 1
ATOM 879 C CA . LEU A 1 109 ? 7.070 15.265 -10.753 1.00 91.94 109 LEU A CA 1
ATOM 880 C C . LEU A 1 109 ? 8.341 15.020 -11.574 1.00 91.94 109 LEU A C 1
ATOM 882 O O . LEU A 1 109 ? 8.591 13.885 -11.971 1.00 91.94 109 LEU A O 1
ATOM 886 N N . GLU A 1 110 ? 9.193 16.033 -11.754 1.00 94.31 110 GLU A N 1
ATOM 887 C CA . GLU A 1 110 ? 10.484 15.887 -12.439 1.00 94.31 110 GLU A CA 1
ATOM 888 C C . GLU A 1 110 ? 11.490 15.030 -11.653 1.00 94.31 110 GLU A C 1
ATOM 890 O O . GLU A 1 110 ? 12.288 14.290 -12.237 1.00 94.31 110 GLU A O 1
ATOM 895 N N . GLU A 1 111 ? 11.481 15.093 -10.320 1.00 94.25 111 GLU A N 1
ATOM 896 C CA . GLU A 1 111 ? 12.264 14.182 -9.477 1.00 94.25 111 GLU A CA 1
ATOM 897 C C . GLU A 1 111 ? 11.824 12.728 -9.655 1.00 94.25 111 GLU A C 1
ATOM 899 O O . GLU A 1 111 ? 12.672 11.859 -9.870 1.00 94.25 111 GLU A O 1
ATOM 904 N N . VAL A 1 112 ? 10.513 12.472 -9.649 1.00 96.31 112 VAL A N 1
ATOM 905 C CA . VAL A 1 112 ? 9.950 11.143 -9.919 1.00 96.31 112 VAL A CA 1
ATOM 906 C C . VAL A 1 112 ? 10.294 10.695 -11.336 1.00 96.31 112 VAL A C 1
ATOM 908 O O . VAL A 1 112 ? 10.787 9.582 -11.507 1.00 96.31 112 VAL A O 1
ATOM 911 N N . ARG A 1 113 ? 10.127 11.564 -12.343 1.00 97.00 113 ARG A N 1
ATOM 912 C CA . ARG A 1 113 ? 10.442 11.270 -13.750 1.00 97.00 113 ARG A CA 1
ATOM 913 C C . ARG A 1 113 ? 11.902 10.849 -13.925 1.00 97.00 113 ARG A C 1
ATOM 915 O O . ARG A 1 113 ? 12.168 9.857 -14.597 1.00 97.00 113 ARG A O 1
ATOM 922 N N . ARG A 1 114 ? 12.846 11.550 -13.285 1.00 97.38 114 ARG A N 1
ATOM 923 C CA . ARG A 1 114 ? 14.275 11.170 -13.276 1.00 97.38 114 ARG A CA 1
ATOM 924 C C . ARG A 1 114 ? 14.550 9.890 -12.490 1.00 97.38 114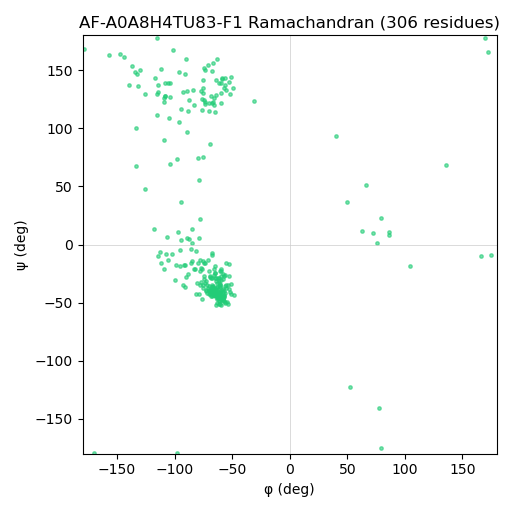 ARG A C 1
ATOM 926 O O . ARG A 1 114 ? 15.517 9.196 -12.789 1.00 97.38 114 ARG A O 1
ATOM 933 N N . GLY A 1 115 ? 13.740 9.599 -11.475 1.00 97.75 115 GLY A N 1
ATOM 934 C CA . GLY A 1 115 ? 13.845 8.398 -10.654 1.00 97.75 115 GLY A CA 1
ATOM 935 C C . GLY A 1 115 ? 13.282 7.138 -11.311 1.00 97.75 115 GLY A C 1
ATOM 936 O O . GLY A 1 115 ? 13.704 6.049 -10.933 1.00 97.75 115 GLY A O 1
ATOM 937 N N . LEU A 1 116 ? 12.372 7.258 -12.288 1.00 97.62 116 LEU A N 1
ATOM 938 C CA . LEU A 1 116 ? 11.683 6.119 -12.910 1.00 97.62 116 LEU A CA 1
ATOM 939 C C . LEU A 1 116 ? 12.613 4.972 -13.345 1.00 97.62 116 LEU A C 1
ATOM 941 O O . LEU A 1 116 ? 12.278 3.831 -13.031 1.00 97.62 116 LEU A O 1
ATOM 945 N N . PRO A 1 117 ? 13.786 5.204 -13.974 1.00 96.75 117 PRO A N 1
ATOM 946 C CA . PRO A 1 117 ? 14.691 4.116 -14.353 1.00 96.75 117 PRO A CA 1
ATOM 947 C C . PRO A 1 117 ? 15.137 3.214 -13.189 1.00 96.75 117 PRO A C 1
ATOM 949 O O . PRO A 1 117 ? 15.398 2.034 -13.410 1.00 96.75 117 PRO A O 1
ATOM 952 N N . LEU A 1 118 ? 15.175 3.722 -11.947 1.00 96.75 118 LEU A N 1
ATOM 953 C CA . LEU A 1 118 ? 15.513 2.924 -10.757 1.00 96.75 118 LEU A CA 1
ATOM 954 C C . LEU A 1 118 ? 14.509 1.791 -10.512 1.00 96.75 118 LEU A C 1
ATOM 956 O O . LEU A 1 118 ? 14.881 0.750 -9.983 1.00 96.75 118 LEU A O 1
ATOM 960 N N . LEU A 1 119 ? 13.251 1.977 -10.920 1.00 96.31 119 LEU A N 1
ATOM 961 C CA . LEU A 1 119 ? 12.179 0.995 -10.741 1.00 96.31 119 LEU A CA 1
ATOM 962 C C . LEU A 1 119 ? 12.280 -0.190 -11.709 1.00 96.31 119 LEU A C 1
ATOM 964 O O . LEU A 1 119 ? 11.594 -1.191 -11.527 1.00 96.31 119 LEU A O 1
ATOM 968 N N . PHE A 1 120 ? 13.110 -0.066 -12.746 1.00 94.62 120 PHE A N 1
ATOM 969 C CA . PHE A 1 120 ? 13.230 -1.036 -13.835 1.00 94.62 120 PHE A CA 1
ATOM 970 C C . PHE A 1 120 ? 14.626 -1.661 -13.920 1.00 94.62 120 PHE A C 1
ATOM 972 O O . PHE A 1 120 ? 14.965 -2.303 -14.915 1.00 94.62 120 PHE A O 1
ATOM 979 N N . ARG A 1 121 ? 15.458 -1.491 -12.885 1.00 93.44 121 ARG A N 1
ATOM 980 C CA . ARG A 1 121 ? 16.723 -2.225 -12.792 1.00 93.44 121 ARG A CA 1
ATOM 981 C C . ARG A 1 121 ? 16.452 -3.724 -12.581 1.00 93.44 121 ARG A C 1
ATOM 983 O O . ARG A 1 121 ? 15.494 -4.064 -11.889 1.00 93.44 121 ARG A O 1
ATOM 990 N N . PRO A 1 122 ? 17.328 -4.625 -13.060 1.00 90.62 122 PRO A N 1
ATOM 991 C CA . PRO A 1 122 ? 17.123 -6.071 -12.921 1.00 90.62 122 PRO A CA 1
ATOM 992 C C . PRO A 1 122 ? 16.975 -6.576 -11.477 1.00 90.62 122 PRO A C 1
ATOM 994 O O . PRO A 1 122 ? 16.384 -7.627 -11.256 1.00 90.62 122 PRO A O 1
ATOM 997 N N . SER A 1 123 ? 17.530 -5.859 -10.495 1.00 91.12 123 SER A N 1
ATOM 998 C CA . SER A 1 123 ? 17.471 -6.228 -9.077 1.00 91.12 123 SER A CA 1
ATOM 999 C C . SER A 1 123 ? 16.206 -5.757 -8.354 1.00 91.12 123 SER A C 1
ATOM 1001 O O . SER A 1 123 ? 15.954 -6.225 -7.245 1.00 91.12 123 SER A O 1
ATOM 1003 N N . TYR A 1 124 ? 15.417 -4.845 -8.937 1.00 94.50 124 TYR A N 1
ATOM 1004 C CA . TYR A 1 124 ? 14.224 -4.307 -8.283 1.00 94.50 124 TYR A CA 1
ATOM 1005 C C . TYR A 1 124 ? 12.991 -5.162 -8.606 1.00 94.50 124 TYR A C 1
ATOM 1007 O O . TYR A 1 124 ? 12.775 -5.505 -9.770 1.00 94.50 124 TYR A O 1
ATOM 1015 N N . PRO A 1 125 ? 12.173 -5.544 -7.609 1.00 93.62 125 PRO A N 1
ATOM 1016 C CA . PRO A 1 125 ? 11.127 -6.528 -7.832 1.00 93.62 125 PRO A CA 1
ATOM 1017 C C . PRO A 1 125 ? 9.915 -5.950 -8.566 1.00 93.62 125 PRO A C 1
ATOM 1019 O O . PRO A 1 125 ? 9.320 -4.949 -8.157 1.00 93.62 125 PRO A O 1
ATOM 1022 N N . MET A 1 126 ? 9.472 -6.681 -9.589 1.00 93.06 126 MET A N 1
ATOM 1023 C CA . MET A 1 126 ? 8.088 -6.638 -10.050 1.00 93.06 126 MET A CA 1
ATOM 1024 C C . MET A 1 126 ? 7.226 -7.420 -9.056 1.00 93.06 126 MET A C 1
ATOM 1026 O O . MET A 1 126 ? 7.547 -8.552 -8.698 1.00 93.06 126 MET A O 1
ATOM 1030 N N . SER A 1 127 ? 6.130 -6.824 -8.600 1.00 92.75 127 SER A N 1
ATOM 1031 C CA . SER A 1 127 ? 5.239 -7.434 -7.610 1.00 92.75 127 SER A CA 1
ATOM 1032 C C . SER A 1 127 ? 3.786 -7.323 -8.047 1.00 92.75 127 SER A C 1
ATOM 1034 O O . SER A 1 127 ? 3.392 -6.352 -8.702 1.00 92.75 127 SER A O 1
ATOM 1036 N N . LEU A 1 128 ? 2.995 -8.334 -7.683 1.00 92.81 128 LEU A N 1
ATOM 1037 C CA . LEU A 1 128 ? 1.544 -8.216 -7.703 1.00 92.81 1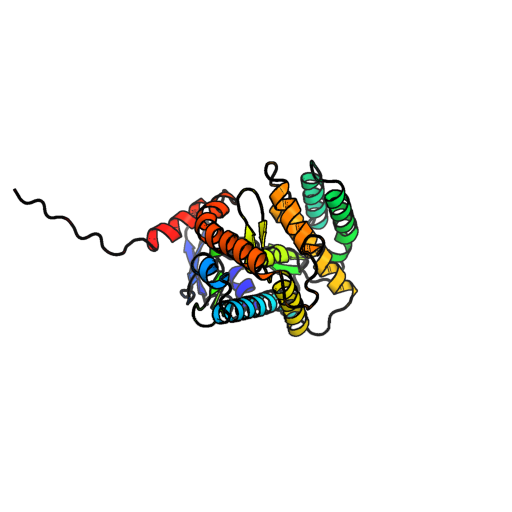28 LEU A CA 1
ATOM 1038 C C . LEU A 1 128 ? 1.145 -7.226 -6.609 1.00 92.81 128 LEU A C 1
ATOM 1040 O O . LEU A 1 128 ? 1.557 -7.400 -5.467 1.00 92.81 128 LEU A O 1
ATOM 1044 N N . GLN A 1 129 ? 0.361 -6.213 -6.959 1.00 93.25 129 GLN A N 1
ATOM 1045 C CA . GLN A 1 129 ? -0.084 -5.164 -6.049 1.00 93.25 129 GLN A CA 1
ATOM 1046 C C . GLN A 1 129 ? -1.580 -4.896 -6.219 1.00 93.25 129 GLN A C 1
ATOM 1048 O O . GLN A 1 129 ? -2.131 -5.036 -7.313 1.00 93.25 129 GLN A O 1
ATOM 1053 N N . HIS A 1 130 ? -2.245 -4.507 -5.132 1.00 93.25 130 HIS A N 1
ATOM 1054 C CA . HIS A 1 130 ? -3.647 -4.099 -5.166 1.00 93.25 130 HIS A CA 1
ATOM 1055 C C . HIS A 1 130 ? -3.773 -2.691 -5.759 1.00 93.25 130 HIS A C 1
ATOM 1057 O O . HIS A 1 130 ? -3.146 -1.764 -5.251 1.00 93.25 130 HIS A O 1
ATOM 1063 N N . ASP A 1 131 ? -4.580 -2.509 -6.802 1.00 90.00 131 ASP A N 1
ATOM 1064 C CA . ASP A 1 131 ? -4.676 -1.219 -7.508 1.00 90.00 131 ASP A CA 1
ATOM 1065 C C . ASP A 1 131 ? -5.920 -0.392 -7.147 1.00 90.00 131 ASP A C 1
ATOM 1067 O O . ASP A 1 131 ? -6.027 0.767 -7.524 1.00 90.00 131 ASP A O 1
ATOM 1071 N N . ASP A 1 132 ? -6.848 -0.976 -6.382 1.00 87.94 132 ASP A N 1
ATOM 1072 C CA . ASP A 1 132 ? -8.090 -0.323 -5.936 1.00 87.94 132 ASP A CA 1
ATOM 1073 C C . ASP A 1 132 ? -8.246 -0.395 -4.404 1.00 87.94 132 ASP A C 1
ATOM 1075 O O . ASP A 1 132 ? -9.241 -0.881 -3.863 1.00 87.94 132 ASP A O 1
ATOM 1079 N N . LEU A 1 133 ? -7.178 -0.048 -3.675 1.00 88.69 133 LEU A N 1
ATOM 1080 C CA . LEU A 1 133 ? -7.093 -0.252 -2.223 1.00 88.69 133 LEU A CA 1
ATOM 1081 C C . LEU A 1 133 ? -7.852 0.846 -1.457 1.00 88.69 133 LEU A C 1
ATOM 1083 O O . LEU A 1 133 ? -7.257 1.761 -0.889 1.00 88.69 133 LEU A O 1
ATOM 1087 N N . LEU A 1 134 ? -9.180 0.750 -1.490 1.00 87.56 134 LEU A N 1
ATOM 1088 C CA . LEU A 1 134 ? -10.126 1.695 -0.895 1.00 87.56 134 LEU A CA 1
ATOM 1089 C C . LEU A 1 134 ? -10.699 1.186 0.436 1.00 87.56 134 LEU A C 1
ATOM 1091 O O . LEU A 1 134 ? -10.607 0.006 0.773 1.00 87.56 134 LEU A O 1
ATOM 1095 N N . GLU A 1 135 ? -11.357 2.064 1.195 1.00 88.25 135 GLU A N 1
ATOM 1096 C CA . GLU A 1 135 ? -11.847 1.764 2.549 1.00 88.25 135 GLU A CA 1
ATOM 1097 C C . GLU A 1 135 ? -12.930 0.695 2.608 1.00 88.25 135 GLU A C 1
ATOM 1099 O O . GLU A 1 135 ? -13.104 0.052 3.641 1.00 88.25 135 GLU A O 1
ATOM 1104 N N . ASN A 1 136 ? -13.667 0.498 1.520 1.00 90.12 136 ASN A N 1
ATOM 1105 C CA . ASN A 1 136 ? -14.658 -0.564 1.407 1.00 90.12 136 ASN A CA 1
ATOM 1106 C C . ASN A 1 136 ? -14.030 -1.929 1.096 1.00 90.12 136 ASN A C 1
ATOM 1108 O O . ASN A 1 136 ? -14.701 -2.938 1.279 1.00 90.12 136 ASN A O 1
ATOM 1112 N N . ASN A 1 137 ? -12.770 -1.960 0.652 1.00 93.19 137 ASN A N 1
ATOM 1113 C CA . ASN A 1 137 ? -12.060 -3.1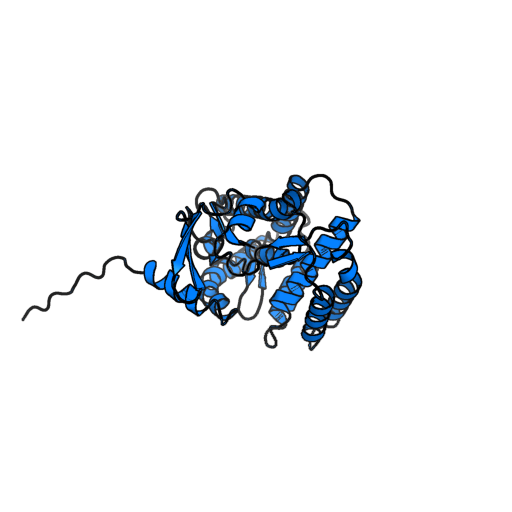85 0.284 1.00 93.19 137 ASN A CA 1
ATOM 1114 C C . ASN A 1 137 ? -11.194 -3.737 1.426 1.00 93.19 137 ASN A C 1
ATOM 1116 O O . ASN A 1 137 ? -10.631 -4.821 1.302 1.00 93.19 137 ASN A O 1
ATOM 1120 N N . ILE A 1 138 ? -11.106 -3.023 2.551 1.00 94.81 138 ILE A N 1
ATOM 1121 C CA . ILE A 1 138 ? -10.342 -3.419 3.738 1.00 94.81 138 ILE A CA 1
ATOM 1122 C C . ILE A 1 138 ? -11.332 -3.787 4.835 1.00 94.81 138 ILE A C 1
ATOM 1124 O O . ILE A 1 138 ? -12.149 -2.958 5.219 1.00 94.81 138 ILE A O 1
ATOM 1128 N N . HIS A 1 139 ? -11.257 -5.001 5.365 1.00 96.31 139 HIS A N 1
ATOM 1129 C CA . HIS A 1 139 ? -12.070 -5.435 6.497 1.00 96.31 139 HIS A CA 1
ATOM 1130 C C . HIS A 1 139 ? -11.231 -5.462 7.769 1.00 96.31 139 HIS A C 1
ATOM 1132 O O . HIS A 1 139 ? -10.070 -5.881 7.755 1.00 96.31 139 HIS A O 1
ATOM 1138 N N . VAL A 1 140 ? -11.827 -5.010 8.870 1.00 97.12 140 VAL A N 1
ATOM 1139 C CA . VAL A 1 140 ? -11.189 -4.978 10.184 1.00 97.12 140 VAL A CA 1
ATOM 1140 C C . VAL A 1 140 ? -12.076 -5.594 11.258 1.00 97.12 140 VAL A C 1
ATOM 1142 O O . VAL A 1 140 ? -13.305 -5.514 11.219 1.00 97.12 140 VAL A O 1
ATOM 1145 N N . ASP A 1 141 ? -11.438 -6.169 12.266 1.00 97.38 141 ASP A N 1
ATOM 1146 C CA . ASP A 1 141 ? -12.075 -6.492 13.533 1.00 97.38 141 ASP A CA 1
ATOM 1147 C C . ASP A 1 141 ? -12.245 -5.198 14.344 1.00 97.38 141 ASP A C 1
ATOM 1149 O O . ASP A 1 141 ? -11.271 -4.554 14.740 1.00 97.38 141 ASP A O 1
ATOM 1153 N N . GLU A 1 142 ? -13.492 -4.807 14.602 1.00 95.31 142 GLU A N 1
ATOM 1154 C CA . GLU A 1 142 ? -13.815 -3.542 15.275 1.00 95.31 142 GLU A CA 1
ATOM 1155 C C . GLU A 1 142 ? -13.251 -3.446 16.692 1.00 95.31 142 GLU A C 1
ATOM 1157 O O . GLU A 1 142 ? -12.948 -2.351 17.166 1.00 95.31 142 GLU A O 1
ATOM 1162 N N . THR A 1 143 ? -13.111 -4.578 17.382 1.00 95.75 143 THR A N 1
ATOM 1163 C CA . THR A 1 143 ? -12.687 -4.635 18.785 1.00 95.75 143 THR A CA 1
ATOM 1164 C C . THR A 1 143 ? -11.175 -4.519 18.935 1.00 95.75 143 THR A C 1
ATOM 1166 O O . THR A 1 143 ? -10.692 -3.931 19.907 1.00 95.75 143 THR A O 1
ATOM 1169 N N . THR A 1 144 ? -10.423 -5.037 17.964 1.00 96.69 144 THR A N 1
ATOM 1170 C CA . THR A 1 144 ? -8.959 -5.110 18.012 1.00 96.69 144 THR A CA 1
ATOM 1171 C C . THR A 1 144 ? -8.269 -4.151 17.051 1.00 96.69 144 THR A C 1
ATOM 1173 O O . THR A 1 144 ? -7.098 -3.843 17.264 1.00 96.69 144 THR A O 1
ATOM 1176 N N . GLY A 1 145 ? -8.956 -3.683 16.010 1.00 96.44 145 GLY A N 1
ATOM 1177 C CA . GLY A 1 145 ? -8.378 -2.909 14.912 1.00 96.44 145 GLY A CA 1
ATOM 1178 C C . GLY A 1 145 ? -7.505 -3.720 13.956 1.00 96.44 145 GLY A C 1
ATOM 1179 O O . GLY A 1 145 ? -6.817 -3.134 13.123 1.00 96.44 145 GLY A O 1
ATOM 1180 N N . ARG A 1 146 ? -7.499 -5.052 14.070 1.00 97.88 146 ARG A N 1
ATOM 1181 C CA . ARG A 1 146 ? -6.740 -5.923 13.169 1.00 97.88 146 ARG A CA 1
ATOM 1182 C C . ARG A 1 146 ? -7.423 -6.034 11.818 1.00 97.88 146 ARG A C 1
ATOM 1184 O O . ARG A 1 146 ? -8.645 -6.140 11.762 1.00 97.88 146 ARG A O 1
ATOM 1191 N N . ILE A 1 147 ? -6.639 -6.057 10.748 1.00 97.69 147 ILE A N 1
ATOM 1192 C CA . ILE A 1 147 ? -7.160 -6.333 9.407 1.00 97.69 147 ILE A CA 1
ATOM 1193 C C . ILE A 1 147 ? -7.461 -7.823 9.307 1.00 97.69 147 ILE A C 1
ATOM 1195 O O . ILE A 1 147 ? -6.592 -8.665 9.533 1.00 97.69 147 ILE A O 1
ATOM 1199 N N . THR A 1 148 ? -8.702 -8.136 8.965 1.00 96.81 148 THR A N 1
ATOM 1200 C CA . THR A 1 148 ? -9.224 -9.503 8.839 1.00 96.81 148 THR A CA 1
ATOM 1201 C C . THR A 1 148 ? -9.258 -9.981 7.393 1.00 96.81 148 THR A C 1
ATOM 1203 O O . THR A 1 148 ? -9.333 -11.182 7.150 1.00 96.81 148 THR A O 1
ATOM 1206 N N . GLY A 1 149 ? -9.174 -9.060 6.431 1.00 95.75 149 GLY A N 1
ATOM 1207 C CA . GLY A 1 149 ? -8.947 -9.384 5.030 1.00 95.75 149 GLY A CA 1
ATOM 1208 C C . GLY A 1 149 ? -9.077 -8.182 4.102 1.00 95.75 149 GLY A C 1
ATOM 1209 O O . GLY A 1 149 ? -9.577 -7.123 4.480 1.00 95.75 149 GLY A O 1
ATOM 1210 N N . ILE A 1 150 ? -8.601 -8.364 2.875 1.00 95.00 150 ILE A N 1
ATOM 1211 C CA . ILE A 1 150 ? -8.649 -7.397 1.781 1.00 95.00 150 ILE A CA 1
ATOM 1212 C C . ILE A 1 150 ? -9.303 -8.080 0.578 1.00 95.00 150 ILE A C 1
ATOM 1214 O O . ILE A 1 150 ? -8.920 -9.189 0.189 1.00 95.00 150 ILE A O 1
ATOM 1218 N N . VAL A 1 151 ? -10.303 -7.425 -0.004 1.00 91.62 151 VAL A N 1
ATOM 1219 C CA . VAL A 1 151 ? -11.135 -7.943 -1.104 1.00 91.62 151 VAL A CA 1
ATOM 1220 C C . VAL A 1 151 ? -10.951 -7.128 -2.384 1.00 91.62 151 VAL A C 1
ATOM 1222 O O . VAL A 1 151 ? -10.223 -6.149 -2.384 1.00 91.62 151 VAL A O 1
ATOM 1225 N N . ASP A 1 152 ? -11.632 -7.539 -3.459 1.00 88.38 152 ASP A N 1
ATOM 1226 C CA . ASP A 1 152 ? -11.684 -6.838 -4.756 1.00 88.38 152 ASP A CA 1
ATOM 1227 C C . ASP A 1 152 ? -10.354 -6.774 -5.536 1.00 88.38 152 ASP A C 1
ATOM 1229 O O . ASP A 1 152 ? -9.902 -5.747 -6.035 1.00 88.38 152 ASP A O 1
ATOM 1233 N N . TRP A 1 153 ? -9.740 -7.947 -5.697 1.00 88.31 153 TRP A N 1
ATOM 1234 C CA . TRP A 1 153 ? -8.456 -8.133 -6.384 1.00 88.31 153 TRP A CA 1
ATOM 1235 C C . TRP A 1 153 ? -8.536 -8.124 -7.919 1.00 88.31 153 TRP A C 1
ATOM 1237 O O . TRP A 1 153 ? -7.532 -8.391 -8.580 1.00 88.31 153 TRP A O 1
ATOM 1247 N N . ASP A 1 154 ? -9.702 -7.846 -8.503 1.00 81.75 154 ASP A N 1
ATOM 1248 C CA . ASP A 1 154 ? -9.925 -7.946 -9.953 1.00 81.75 154 ASP A CA 1
ATOM 1249 C C . ASP A 1 154 ? -9.091 -6.929 -10.750 1.00 81.75 154 ASP A C 1
ATOM 1251 O O . ASP A 1 154 ? -8.728 -7.196 -11.895 1.00 81.75 154 ASP A O 1
ATOM 1255 N N . ASN A 1 155 ? -8.738 -5.800 -10.127 1.00 84.94 155 ASN A N 1
ATOM 1256 C CA . ASN A 1 155 ? -7.886 -4.761 -10.711 1.00 84.94 155 ASN A CA 1
ATOM 1257 C C . ASN A 1 155 ? -6.412 -4.876 -10.291 1.00 84.94 155 ASN A C 1
ATOM 1259 O O . ASN A 1 155 ? -5.645 -3.948 -10.517 1.00 84.94 155 ASN A O 1
ATOM 1263 N N . ALA A 1 156 ? -5.988 -5.972 -9.651 1.00 89.88 156 ALA A N 1
ATOM 1264 C CA . ALA A 1 156 ? -4.602 -6.101 -9.212 1.00 89.88 156 ALA A CA 1
ATOM 1265 C C . ALA A 1 156 ? -3.620 -6.019 -10.395 1.00 89.88 156 ALA A C 1
ATOM 1267 O O . ALA A 1 156 ? -3.836 -6.604 -11.459 1.00 89.88 156 ALA A O 1
ATOM 1268 N N . ILE A 1 157 ? -2.510 -5.315 -10.185 1.00 91.31 157 ILE A N 1
ATOM 1269 C CA . ILE A 1 157 ? -1.509 -5.030 -11.213 1.00 91.31 157 ILE A CA 1
ATOM 1270 C C . ILE A 1 15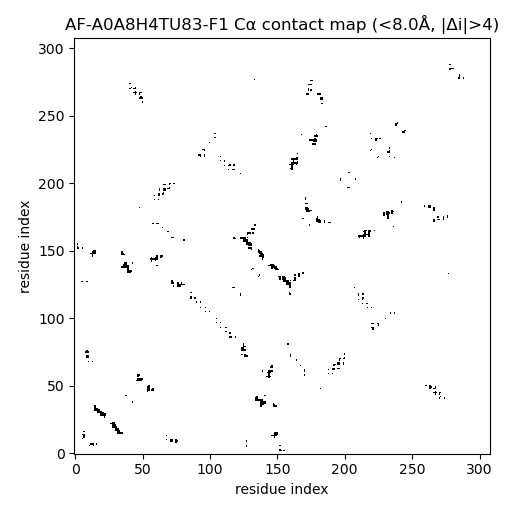7 ? -0.205 -5.767 -10.934 1.00 91.31 157 ILE A C 1
ATOM 1272 O O . ILE A 1 157 ? 0.164 -5.993 -9.785 1.00 91.31 157 ILE A O 1
ATOM 1276 N N . ILE A 1 158 ? 0.530 -6.090 -11.997 1.00 91.56 158 ILE A N 1
ATOM 1277 C CA . ILE A 1 158 ? 1.966 -6.360 -11.904 1.00 91.56 158 ILE A CA 1
ATOM 1278 C C . ILE A 1 158 ? 2.691 -5.056 -12.220 1.00 91.56 158 ILE A C 1
ATOM 1280 O O . ILE A 1 158 ? 2.603 -4.549 -13.338 1.00 91.56 158 ILE A O 1
ATOM 1284 N N . ALA A 1 159 ? 3.427 -4.534 -11.248 1.00 94.38 159 ALA A N 1
ATOM 1285 C CA . ALA A 1 159 ? 4.171 -3.284 -11.368 1.00 94.38 159 ALA A CA 1
ATOM 1286 C C . ALA A 1 159 ? 5.459 -3.340 -10.533 1.00 94.38 159 ALA A C 1
ATOM 1288 O O . ALA A 1 159 ? 5.559 -4.201 -9.648 1.00 94.38 159 ALA A O 1
ATOM 1289 N N . PRO A 1 160 ? 6.435 -2.438 -10.767 1.00 96.06 160 PRO A N 1
ATOM 1290 C CA . PRO A 1 160 ? 7.522 -2.238 -9.822 1.00 96.06 160 PRO A CA 1
ATOM 1291 C C . PRO A 1 160 ? 6.957 -2.050 -8.417 1.00 96.06 160 PRO A C 1
ATOM 1293 O O . PRO A 1 160 ? 5.953 -1.352 -8.234 1.00 96.06 160 PRO A O 1
ATOM 1296 N N . PHE A 1 161 ? 7.549 -2.721 -7.435 1.00 96.19 161 PHE A N 1
ATOM 1297 C CA . PHE A 1 161 ? 7.090 -2.633 -6.055 1.00 96.19 161 PHE A CA 1
ATOM 1298 C C . PHE A 1 161 ? 6.991 -1.173 -5.593 1.00 96.19 161 PHE A C 1
ATOM 1300 O O . PHE A 1 161 ? 7.828 -0.346 -5.935 1.00 96.19 161 PHE A O 1
ATOM 1307 N N . GLY A 1 162 ? 5.950 -0.843 -4.831 1.00 95.69 162 GLY A N 1
ATOM 1308 C CA . GLY A 1 162 ? 5.772 0.495 -4.268 1.00 95.69 162 GLY A CA 1
ATOM 1309 C C . GLY A 1 162 ? 4.714 1.347 -4.969 1.00 95.69 162 GLY A C 1
ATOM 1310 O O . GLY A 1 162 ? 4.206 2.289 -4.369 1.00 95.69 162 GLY A O 1
ATOM 1311 N N . VAL A 1 163 ? 4.322 1.006 -6.200 1.00 95.56 163 VAL A N 1
ATOM 1312 C CA . VAL A 1 163 ? 3.351 1.793 -6.984 1.00 95.56 163 VAL A CA 1
ATOM 1313 C C . VAL A 1 163 ? 1.991 1.901 -6.286 1.00 95.56 163 VAL A C 1
ATOM 1315 O O . VAL A 1 163 ? 1.366 2.956 -6.343 1.00 95.56 163 VAL A O 1
ATOM 1318 N N . SER A 1 164 ? 1.562 0.873 -5.550 1.00 94.44 164 SER A N 1
ATOM 1319 C CA . SER A 1 164 ? 0.291 0.897 -4.808 1.00 94.44 164 SER A CA 1
ATOM 1320 C C . SER A 1 164 ? 0.382 1.491 -3.395 1.00 94.44 164 SER A C 1
ATOM 1322 O O . SER A 1 164 ? -0.614 1.493 -2.670 1.00 94.44 164 SER A O 1
ATOM 1324 N N . PHE A 1 165 ? 1.535 2.024 -2.964 1.00 94.31 165 PHE A N 1
ATOM 1325 C CA . PHE A 1 165 ? 1.681 2.600 -1.613 1.00 94.31 165 PHE A CA 1
ATOM 1326 C C . PHE A 1 165 ? 0.814 3.840 -1.384 1.00 94.31 165 PHE A C 1
ATOM 1328 O O . PHE A 1 165 ? 0.541 4.188 -0.237 1.00 94.31 165 PHE A O 1
ATOM 1335 N N . CYS A 1 166 ? 0.337 4.497 -2.445 1.00 87.44 166 CYS A N 1
ATOM 1336 C CA . CYS A 1 166 ? -0.664 5.561 -2.336 1.00 87.44 166 CYS A CA 1
ATOM 1337 C C . CYS A 1 166 ? -1.941 5.096 -1.615 1.00 87.44 166 CYS A C 1
ATOM 1339 O O . CYS A 1 166 ? -2.601 5.902 -0.961 1.00 87.44 166 CYS A O 1
ATOM 1341 N N . GLY A 1 167 ? -2.248 3.795 -1.663 1.00 88.25 167 GLY A N 1
ATOM 1342 C CA . GLY A 1 167 ? -3.325 3.175 -0.901 1.00 88.25 167 GLY A CA 1
ATOM 1343 C C . GLY A 1 167 ? -3.090 3.145 0.611 1.00 88.25 167 GLY A C 1
ATOM 1344 O O . GLY A 1 167 ? -3.998 2.784 1.333 1.00 88.25 167 GLY A O 1
ATOM 1345 N N . ALA A 1 168 ? -1.920 3.520 1.140 1.00 91.88 168 ALA A N 1
ATOM 1346 C CA . ALA A 1 168 ? -1.724 3.703 2.586 1.00 91.88 168 ALA A CA 1
ATOM 1347 C C . ALA A 1 168 ? -2.322 5.014 3.110 1.00 91.88 168 ALA A C 1
ATOM 1349 O O . ALA A 1 168 ? -2.613 5.133 4.297 1.00 91.88 168 ALA A O 1
ATOM 1350 N N . GLU A 1 169 ? -2.556 6.001 2.243 1.00 89.69 169 GLU A N 1
ATOM 1351 C CA . GLU A 1 169 ? -2.994 7.332 2.678 1.00 89.69 169 GLU A CA 1
ATOM 1352 C C . GLU A 1 169 ? -4.394 7.320 3.329 1.00 89.69 169 GLU A C 1
ATOM 1354 O O . GLU A 1 169 ? -4.683 8.136 4.207 1.00 89.69 169 GLU A O 1
ATOM 1359 N N . ILE A 1 170 ? -5.222 6.326 2.996 1.00 88.81 170 ILE A N 1
ATOM 1360 C CA . ILE A 1 170 ? -6.568 6.099 3.548 1.00 88.81 170 ILE A CA 1
ATOM 1361 C C . ILE A 1 170 ? -6.556 5.814 5.057 1.00 88.81 170 ILE A C 1
ATOM 1363 O O . ILE A 1 170 ? -7.498 6.192 5.754 1.00 88.81 170 ILE A O 1
ATOM 1367 N N . VAL A 1 171 ? -5.526 5.149 5.595 1.00 92.00 171 VAL A N 1
ATOM 1368 C CA . VAL A 1 171 ? -5.468 4.881 7.047 1.00 92.00 171 VAL A CA 1
ATOM 1369 C C . VAL A 1 171 ? -4.943 6.085 7.832 1.00 92.00 171 VAL A C 1
ATOM 1371 O O . VAL A 1 171 ? -4.954 6.083 9.061 1.00 92.00 171 VAL A O 1
ATOM 1374 N N . PHE A 1 172 ? -4.513 7.142 7.138 1.00 91.88 172 PHE A N 1
ATOM 1375 C CA . PHE A 1 172 ? -4.013 8.368 7.754 1.00 91.88 172 PHE A CA 1
ATOM 1376 C C . PHE A 1 172 ? -4.986 9.544 7.664 1.00 91.88 172 PHE A C 1
ATOM 1378 O O . PHE A 1 172 ? -4.758 10.568 8.319 1.00 91.88 172 PHE A O 1
ATOM 1385 N N . GLY A 1 173 ? -6.025 9.444 6.837 1.00 89.06 173 GLY A N 1
ATOM 1386 C CA . GLY A 1 173 ? -6.932 10.546 6.562 1.00 89.06 173 GLY A CA 1
ATOM 1387 C C . GLY A 1 173 ? -8.179 10.143 5.787 1.00 89.06 173 GLY A C 1
ATOM 1388 O O . GLY A 1 173 ? -8.387 8.984 5.446 1.00 89.06 173 GLY A O 1
ATOM 1389 N N . VAL A 1 174 ? -9.016 11.134 5.505 1.00 85.62 174 VAL A N 1
ATOM 1390 C CA . VAL A 1 174 ? -10.197 11.015 4.653 1.00 85.62 174 VAL A CA 1
ATOM 1391 C C . VAL A 1 174 ? -9.994 11.886 3.425 1.00 85.62 174 VAL A C 1
ATOM 1393 O O . VAL A 1 174 ? -9.680 13.073 3.541 1.00 85.62 174 VAL A O 1
ATOM 1396 N N . GLN A 1 175 ? -10.212 11.299 2.255 1.00 79.25 175 GLN A N 1
ATOM 1397 C CA . GLN A 1 175 ? -10.321 12.042 1.013 1.00 79.25 175 GLN A CA 1
ATOM 1398 C C . GLN A 1 175 ? -11.771 12.478 0.806 1.00 79.25 175 GLN A C 1
ATOM 1400 O O . GLN A 1 175 ? -12.678 11.648 0.787 1.00 79.25 175 GLN A O 1
ATOM 1405 N N . THR A 1 176 ? -11.984 13.775 0.627 1.00 75.50 176 THR A N 1
ATOM 1406 C CA . THR A 1 176 ? -13.262 14.329 0.169 1.00 75.50 176 THR A CA 1
ATOM 1407 C C . THR A 1 176 ? -13.198 14.589 -1.336 1.00 75.50 176 THR A C 1
ATOM 1409 O O . THR A 1 176 ? -12.173 14.343 -1.967 1.00 75.50 176 THR A O 1
ATOM 1412 N N . LEU A 1 177 ? -14.279 15.110 -1.925 1.00 67.56 177 LEU A N 1
ATOM 1413 C CA . LEU A 1 177 ? -14.242 15.566 -3.319 1.00 67.56 177 LEU A CA 1
ATOM 1414 C C . LEU A 1 177 ? -13.156 16.626 -3.542 1.00 67.56 177 LEU A C 1
ATOM 1416 O O . LEU A 1 177 ? -12.482 16.578 -4.554 1.00 67.56 177 LEU A O 1
ATOM 1420 N N . LYS A 1 178 ? -12.981 17.545 -2.585 1.00 67.62 178 LYS A N 1
ATOM 1421 C CA . LYS A 1 178 ? -12.171 18.754 -2.779 1.00 67.62 178 LYS A CA 1
ATOM 1422 C C . LYS A 1 178 ? -10.770 18.663 -2.193 1.00 67.62 178 LYS A C 1
ATOM 1424 O O . LYS A 1 178 ? -9.869 19.329 -2.682 1.00 67.62 178 LYS A O 1
ATOM 1429 N N . ASP A 1 179 ? -10.611 17.905 -1.112 1.00 71.19 179 ASP A N 1
ATOM 1430 C CA . ASP A 1 179 ? -9.407 17.951 -0.288 1.00 71.19 179 ASP A CA 1
ATOM 1431 C C . ASP A 1 179 ? -9.176 16.682 0.535 1.00 71.19 179 ASP A C 1
ATOM 1433 O O . ASP A 1 179 ? -10.090 15.891 0.798 1.00 71.19 179 ASP A O 1
ATOM 1437 N N . TRP A 1 180 ? -7.936 16.543 1.009 1.00 81.56 180 TRP A N 1
ATOM 1438 C CA . TRP A 1 180 ? -7.549 15.567 2.024 1.00 81.56 180 TRP A CA 1
ATOM 1439 C C . TRP A 1 180 ? -7.608 16.157 3.430 1.00 81.56 180 TRP A C 1
ATOM 1441 O O . TRP A 1 180 ? -7.012 17.194 3.716 1.00 81.56 180 TRP A O 1
ATOM 1451 N N . HIS A 1 181 ? -8.247 15.425 4.339 1.00 83.50 181 HIS A N 1
ATOM 1452 C CA . HIS A 1 181 ? -8.291 15.741 5.761 1.00 83.50 181 HIS A CA 1
ATOM 1453 C C . HIS A 1 181 ? -7.578 14.643 6.539 1.00 83.50 181 HIS A C 1
ATOM 1455 O O . HIS A 1 181 ? -8.049 13.510 6.603 1.00 83.50 181 HIS A O 1
ATOM 1461 N N . PHE A 1 182 ? -6.427 14.963 7.123 1.00 87.75 182 PHE A N 1
ATOM 1462 C CA . PHE A 1 182 ? -5.625 13.988 7.855 1.00 87.75 182 PHE A CA 1
ATOM 1463 C C . PHE A 1 182 ? -5.972 13.944 9.339 1.00 87.75 182 PHE A C 1
ATOM 1465 O O . PHE A 1 182 ? -6.310 14.959 9.947 1.00 87.75 182 PHE A O 1
ATOM 1472 N N . HIS A 1 183 ? -5.874 12.750 9.923 1.00 89.00 183 HIS A N 1
ATOM 1473 C CA . HIS A 1 183 ? -6.040 12.553 11.359 1.00 89.00 183 HIS A CA 1
ATOM 1474 C C . HIS A 1 183 ? -4.999 13.398 12.123 1.00 89.00 183 HIS A C 1
ATOM 1476 O O . HIS A 1 183 ? -3.862 13.478 11.664 1.00 89.00 183 HIS A O 1
ATOM 1482 N N . PRO A 1 184 ? -5.284 13.994 13.294 1.00 88.00 184 PRO A N 1
ATOM 1483 C CA . PRO A 1 184 ? -4.291 14.817 14.001 1.00 88.00 184 PRO A CA 1
ATOM 1484 C C . PRO A 1 184 ? -2.950 14.103 14.257 1.00 88.00 184 PRO A C 1
ATOM 1486 O O . PRO A 1 184 ? -1.883 14.692 14.111 1.00 88.00 184 PRO A O 1
ATOM 1489 N N . CYS A 1 185 ? -2.983 12.792 14.519 1.00 89.19 185 CYS A N 1
ATOM 1490 C CA . CYS A 1 185 ? -1.785 11.960 14.695 1.00 89.19 185 CYS A CA 1
ATOM 1491 C C . CYS A 1 185 ? -1.174 11.416 13.383 1.00 89.19 185 CYS A C 1
ATOM 1493 O O . CYS A 1 185 ? -0.352 10.501 13.432 1.00 89.19 185 CYS A O 1
ATOM 1495 N N . HIS A 1 186 ? -1.550 11.917 12.202 1.00 89.00 186 HIS A N 1
ATOM 1496 C CA . HIS A 1 186 ? -1.181 11.313 10.913 1.00 89.00 186 HIS A CA 1
ATOM 1497 C C . HIS A 1 186 ? 0.333 11.221 10.652 1.00 89.00 186 HIS A C 1
ATOM 1499 O O . HIS A 1 186 ? 0.775 10.329 9.923 1.00 89.00 186 HIS A O 1
ATOM 1505 N N . LEU A 1 187 ? 1.137 12.117 11.237 1.00 89.88 187 LEU A N 1
ATOM 1506 C CA . LEU A 1 187 ? 2.601 12.045 11.178 1.00 89.88 187 LEU A CA 1
ATOM 1507 C C . LEU A 1 187 ? 3.141 10.873 12.005 1.00 89.88 187 LEU A C 1
ATOM 1509 O O . LEU A 1 187 ? 4.014 10.138 11.542 1.00 89.88 187 LEU A O 1
ATOM 1513 N N . SER A 1 188 ? 2.594 10.659 13.204 1.00 91.75 188 SER A N 1
ATOM 1514 C CA . SER A 1 188 ? 2.937 9.513 14.053 1.00 91.75 188 SER A CA 1
ATOM 1515 C C . SER A 1 188 ? 2.485 8.195 13.428 1.00 91.75 188 SER A C 1
ATOM 1517 O O . SER A 1 188 ? 3.252 7.238 13.440 1.00 91.75 188 SER A O 1
ATOM 1519 N N . LEU A 1 189 ? 1.305 8.163 12.800 1.00 94.56 189 LEU A N 1
ATOM 1520 C CA . LEU A 1 189 ? 0.817 6.989 12.070 1.00 94.56 189 LEU A CA 1
ATOM 1521 C C . LEU A 1 189 ? 1.697 6.660 10.854 1.00 94.56 189 LEU A C 1
ATOM 1523 O O . LEU A 1 189 ? 2.043 5.501 10.655 1.00 94.56 189 LEU A O 1
ATOM 1527 N N . ARG A 1 190 ? 2.133 7.658 10.070 1.00 95.12 190 ARG A N 1
ATOM 1528 C CA . ARG A 1 190 ? 3.066 7.434 8.946 1.00 95.12 190 ARG A CA 1
ATOM 1529 C C . ARG A 1 190 ? 4.421 6.931 9.409 1.00 95.12 190 ARG A C 1
ATOM 1531 O O . ARG A 1 190 ? 4.955 5.992 8.830 1.00 95.12 190 ARG A O 1
ATOM 1538 N N . ARG A 1 191 ? 4.978 7.542 10.454 1.00 95.19 191 ARG A N 1
ATOM 1539 C CA . ARG A 1 191 ? 6.229 7.075 11.057 1.00 95.19 191 ARG A CA 1
ATOM 1540 C C . ARG A 1 191 ? 6.096 5.626 11.516 1.00 95.19 191 ARG A C 1
ATOM 1542 O O . ARG A 1 191 ? 6.936 4.812 11.155 1.00 95.19 191 ARG A O 1
ATOM 1549 N N . ARG A 1 192 ? 5.001 5.293 12.208 1.00 96.88 192 ARG A N 1
ATOM 1550 C CA . ARG A 1 192 ? 4.706 3.919 12.617 1.00 96.88 192 ARG A CA 1
ATOM 1551 C C . ARG A 1 192 ? 4.627 2.967 11.428 1.00 96.88 192 ARG A C 1
ATOM 1553 O O . ARG A 1 192 ? 5.235 1.906 11.485 1.00 96.88 192 ARG A O 1
ATOM 1560 N N . PHE A 1 193 ? 3.903 3.344 10.373 1.00 97.81 193 PHE A N 1
ATOM 1561 C CA . PHE A 1 193 ? 3.786 2.544 9.155 1.00 97.81 193 PHE A CA 1
ATOM 1562 C C . PHE A 1 193 ? 5.163 2.189 8.596 1.00 97.81 193 PHE A C 1
ATOM 1564 O O . PHE A 1 193 ? 5.444 1.018 8.369 1.00 97.81 193 PHE A O 1
ATOM 1571 N N . TRP A 1 194 ? 6.041 3.181 8.422 1.00 96.88 194 TRP A N 1
ATOM 1572 C CA . TRP A 1 194 ? 7.376 2.953 7.874 1.00 96.88 194 TRP A CA 1
ATOM 1573 C C . TRP A 1 194 ? 8.270 2.140 8.812 1.00 96.88 194 TRP A C 1
ATOM 1575 O O . TRP A 1 194 ? 8.967 1.242 8.349 1.00 96.88 194 TRP A O 1
ATOM 1585 N N . GLU A 1 195 ? 8.227 2.402 10.121 1.00 97.44 195 GLU A N 1
ATOM 1586 C CA . GLU A 1 195 ? 8.946 1.606 11.125 1.00 97.44 195 GLU A CA 1
ATOM 1587 C C . GLU A 1 195 ? 8.512 0.133 11.093 1.00 97.44 195 GLU A C 1
ATOM 1589 O O . GLU A 1 195 ? 9.357 -0.761 11.055 1.00 97.44 195 GLU A O 1
ATOM 1594 N N . ALA A 1 196 ? 7.202 -0.129 11.074 1.00 98.31 196 ALA A N 1
ATOM 1595 C CA . ALA A 1 196 ? 6.654 -1.477 10.983 1.00 98.31 196 ALA A CA 1
ATOM 1596 C C . ALA A 1 196 ? 6.989 -2.128 9.633 1.00 98.31 196 ALA A C 1
ATOM 1598 O O . ALA A 1 196 ? 7.422 -3.274 9.601 1.00 98.31 196 ALA A O 1
ATOM 1599 N N . PHE A 1 197 ? 6.871 -1.391 8.528 1.00 98.50 197 PHE A N 1
ATOM 1600 C CA . PHE A 1 197 ? 7.145 -1.894 7.183 1.00 98.50 197 PHE A CA 1
ATOM 1601 C C . PHE A 1 197 ? 8.599 -2.344 7.043 1.00 98.50 197 PHE A C 1
ATOM 1603 O O . PHE A 1 197 ? 8.856 -3.481 6.657 1.00 98.50 197 PHE A O 1
ATOM 1610 N N . TYR A 1 198 ? 9.557 -1.490 7.414 1.00 97.81 198 TYR A N 1
ATOM 1611 C CA . TYR A 1 198 ? 10.974 -1.842 7.335 1.00 97.81 198 TYR A CA 1
ATOM 1612 C C . TYR A 1 198 ? 11.358 -2.942 8.324 1.00 97.81 198 TYR A C 1
ATOM 1614 O O . TYR A 1 198 ? 12.239 -3.743 8.026 1.00 97.81 198 TYR A O 1
ATOM 1622 N N . LYS A 1 199 ? 10.669 -3.041 9.467 1.00 98.00 199 LYS A N 1
ATOM 1623 C CA . LYS A 1 199 ? 10.840 -4.171 10.383 1.00 98.00 199 LYS A CA 1
ATOM 1624 C C . LYS A 1 199 ? 10.396 -5.499 9.755 1.00 98.00 199 LYS A C 1
ATOM 1626 O O . LYS A 1 199 ? 11.091 -6.493 9.926 1.00 98.00 199 LYS A O 1
ATOM 1631 N N . GLU A 1 200 ? 9.262 -5.522 9.057 1.00 97.94 200 GLU A N 1
ATOM 1632 C CA . GLU A 1 200 ? 8.733 -6.725 8.391 1.00 97.94 200 GLU A CA 1
ATOM 1633 C C . GLU A 1 200 ? 9.532 -7.099 7.132 1.00 97.94 200 GLU A C 1
ATOM 1635 O O . GLU A 1 200 ? 9.676 -8.278 6.810 1.00 97.94 200 GLU A O 1
ATOM 1640 N N . VAL A 1 201 ? 10.064 -6.107 6.414 1.00 96.62 201 VAL A N 1
ATOM 1641 C CA . VAL A 1 201 ? 10.951 -6.320 5.260 1.00 96.62 201 VAL A CA 1
ATOM 1642 C C . VAL A 1 201 ? 12.326 -6.849 5.683 1.00 96.62 201 VAL A C 1
ATOM 1644 O O . VAL A 1 201 ? 12.902 -7.685 4.988 1.00 96.62 201 VAL A O 1
ATOM 1647 N N . GLY A 1 202 ? 12.856 -6.381 6.815 1.00 96.31 202 GLY A N 1
ATOM 1648 C CA . GLY A 1 202 ? 14.215 -6.689 7.249 1.00 96.31 202 GLY A CA 1
ATOM 1649 C C . GLY A 1 202 ? 15.264 -5.871 6.491 1.00 96.31 202 GLY A C 1
ATOM 1650 O O . GLY A 1 202 ? 15.076 -4.679 6.236 1.00 96.31 202 GLY A O 1
ATOM 1651 N N . ASP A 1 203 ? 16.389 -6.501 6.152 1.00 94.44 203 ASP A N 1
ATOM 1652 C CA . ASP A 1 203 ? 17.507 -5.820 5.498 1.00 94.44 203 ASP A CA 1
ATOM 1653 C C . ASP A 1 203 ? 17.139 -5.375 4.076 1.00 94.44 203 ASP A C 1
ATOM 1655 O O . ASP A 1 203 ? 16.800 -6.177 3.204 1.00 94.44 203 ASP A O 1
ATOM 1659 N N . ILE A 1 204 ? 17.242 -4.070 3.834 1.00 95.75 204 ILE A N 1
ATOM 1660 C CA . ILE A 1 204 ? 16.951 -3.441 2.547 1.00 95.75 204 ILE A CA 1
ATOM 1661 C C . ILE A 1 204 ? 17.991 -2.362 2.243 1.00 95.75 204 ILE A C 1
ATOM 1663 O O . ILE A 1 204 ? 18.385 -1.589 3.122 1.00 95.75 204 ILE A O 1
ATOM 1667 N N . SER A 1 205 ? 18.448 -2.312 0.992 1.00 96.56 205 SER A N 1
ATOM 1668 C CA . SER A 1 205 ? 19.468 -1.356 0.564 1.00 96.56 205 SER A CA 1
ATOM 1669 C C . SER A 1 205 ? 18.919 0.075 0.511 1.00 96.56 205 SER A C 1
ATOM 1671 O O . SER A 1 205 ? 17.730 0.297 0.278 1.00 96.56 205 SER A O 1
ATOM 1673 N N . GLU A 1 206 ? 19.788 1.077 0.662 1.00 96.44 206 GLU A N 1
ATOM 1674 C CA . GLU A 1 206 ? 19.392 2.483 0.469 1.00 96.44 206 GLU A CA 1
ATOM 1675 C C . GLU A 1 206 ? 18.909 2.755 -0.967 1.00 96.44 206 GLU A C 1
ATOM 1677 O O . GLU A 1 206 ? 18.040 3.599 -1.191 1.00 96.44 206 GLU A O 1
ATOM 1682 N N . GLU A 1 207 ? 19.416 2.003 -1.949 1.00 97.38 207 GLU A N 1
ATOM 1683 C CA . GLU A 1 207 ? 18.966 2.089 -3.338 1.00 97.38 207 GLU A CA 1
ATOM 1684 C C . GLU A 1 207 ? 17.523 1.583 -3.503 1.00 97.38 207 GLU A C 1
ATOM 1686 O O . GLU A 1 207 ? 16.720 2.180 -4.227 1.00 97.38 207 GLU A O 1
ATOM 1691 N N . ASP A 1 208 ? 17.163 0.499 -2.813 1.00 97.25 208 ASP A N 1
ATOM 1692 C CA . ASP A 1 208 ? 15.801 -0.037 -2.778 1.00 97.25 208 ASP A CA 1
ATOM 1693 C C . ASP A 1 208 ? 14.856 0.884 -2.012 1.00 97.25 208 ASP A C 1
ATOM 1695 O O . ASP A 1 208 ? 13.777 1.172 -2.522 1.00 97.25 208 ASP A O 1
ATOM 1699 N N . LYS A 1 209 ? 15.272 1.441 -0.866 1.00 97.19 209 LYS A N 1
ATOM 1700 C CA . LYS A 1 209 ? 14.487 2.461 -0.144 1.00 97.19 209 LYS A CA 1
ATOM 1701 C C . LYS A 1 209 ? 14.190 3.672 -1.025 1.00 97.19 209 LYS A C 1
ATOM 1703 O O . LYS A 1 209 ? 13.047 4.119 -1.100 1.00 97.19 209 LYS A O 1
ATOM 1708 N N . ARG A 1 210 ? 15.196 4.171 -1.754 1.00 97.00 210 ARG A N 1
ATOM 1709 C CA . ARG A 1 210 ? 15.014 5.263 -2.721 1.00 97.00 210 ARG A CA 1
ATOM 1710 C C . ARG A 1 210 ? 14.033 4.883 -3.828 1.00 97.00 210 ARG A C 1
ATOM 1712 O O . ARG A 1 210 ? 13.226 5.710 -4.239 1.00 97.00 210 ARG A O 1
ATOM 1719 N N . SER A 1 211 ? 14.096 3.644 -4.302 1.00 98.00 211 SER A N 1
ATOM 1720 C CA . SER A 1 211 ? 13.211 3.149 -5.363 1.00 98.00 211 SER A CA 1
ATOM 1721 C C . SER A 1 211 ? 11.773 2.998 -4.864 1.00 98.00 211 SER A C 1
ATOM 1723 O O . SER A 1 211 ? 10.852 3.416 -5.554 1.00 98.00 211 SER A O 1
ATOM 1725 N N . ILE A 1 212 ? 11.576 2.531 -3.626 1.00 97.56 212 ILE A N 1
ATOM 1726 C CA . ILE A 1 212 ? 10.262 2.493 -2.967 1.00 97.56 212 ILE A CA 1
ATOM 1727 C C . ILE A 1 212 ? 9.656 3.894 -2.889 1.00 97.56 212 ILE A C 1
ATOM 1729 O O . ILE A 1 212 ? 8.484 4.064 -3.216 1.00 97.56 212 ILE A O 1
ATOM 1733 N N . GLU A 1 213 ? 10.439 4.907 -2.511 1.00 96.38 213 GLU A N 1
ATOM 1734 C CA . GLU A 1 213 ? 9.927 6.279 -2.437 1.00 96.38 213 GLU A CA 1
ATOM 1735 C C . GLU A 1 213 ? 9.564 6.832 -3.825 1.00 96.38 213 GLU A C 1
ATOM 1737 O O . GLU A 1 213 ? 8.495 7.418 -3.988 1.00 96.38 213 GLU A O 1
ATOM 1742 N N . VAL A 1 214 ? 10.383 6.584 -4.856 1.00 97.75 214 VAL A N 1
ATOM 1743 C CA . VAL A 1 214 ? 10.041 6.958 -6.242 1.00 97.75 214 VAL A CA 1
ATOM 1744 C C . VAL A 1 214 ? 8.751 6.269 -6.693 1.00 97.75 214 VAL A C 1
ATOM 1746 O O . VAL A 1 214 ? 7.870 6.933 -7.238 1.00 97.75 214 VAL A O 1
ATOM 1749 N N . ALA A 1 215 ? 8.613 4.964 -6.451 1.00 97.56 215 ALA A N 1
ATOM 1750 C CA . ALA A 1 215 ? 7.427 4.195 -6.819 1.00 97.56 215 ALA A CA 1
ATOM 1751 C C . ALA A 1 215 ? 6.174 4.692 -6.088 1.00 97.56 215 ALA A C 1
ATOM 1753 O O . ALA A 1 215 ? 5.130 4.869 -6.714 1.00 97.56 215 ALA A O 1
ATOM 1754 N N . ARG A 1 216 ? 6.287 4.996 -4.792 1.00 95.81 216 ARG A N 1
ATOM 1755 C CA . ARG A 1 216 ? 5.202 5.570 -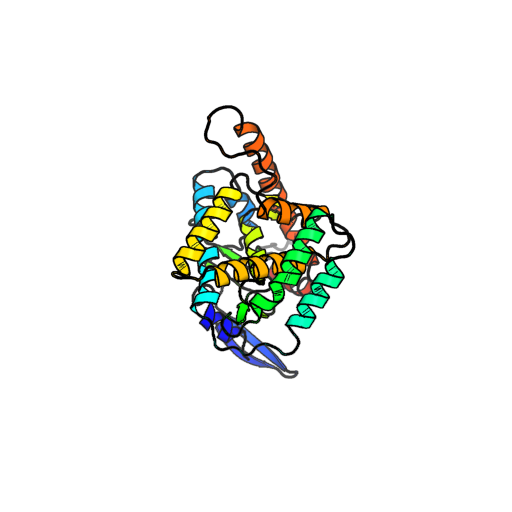3.992 1.00 95.81 216 ARG A CA 1
ATOM 1756 C C . ARG A 1 216 ? 4.760 6.929 -4.528 1.00 95.81 216 ARG A C 1
ATOM 1758 O O . ARG A 1 216 ? 3.563 7.154 -4.701 1.00 95.81 216 ARG A O 1
ATOM 1765 N N . LEU A 1 217 ? 5.703 7.835 -4.794 1.00 94.12 217 LEU A N 1
ATOM 1766 C CA . LEU A 1 217 ? 5.394 9.162 -5.331 1.00 94.12 217 LEU A CA 1
ATOM 1767 C C . LEU A 1 217 ? 4.794 9.072 -6.739 1.00 94.12 217 LEU A C 1
ATOM 1769 O O . LEU A 1 217 ? 3.820 9.765 -7.032 1.00 94.12 217 LEU A O 1
ATOM 1773 N N . PHE A 1 218 ? 5.312 8.180 -7.587 1.00 95.50 218 PHE A N 1
ATOM 1774 C CA . PHE A 1 218 ? 4.698 7.869 -8.876 1.00 95.50 218 PHE A CA 1
ATOM 1775 C C . PHE A 1 218 ? 3.256 7.372 -8.705 1.00 95.50 218 PHE A C 1
ATOM 1777 O O . PHE A 1 218 ? 2.357 7.869 -9.379 1.00 95.50 218 PHE A O 1
ATOM 1784 N N . GLY A 1 219 ? 3.014 6.452 -7.768 1.00 93.38 219 GLY A N 1
ATOM 1785 C CA . GLY A 1 219 ? 1.683 5.950 -7.426 1.00 93.38 219 GLY A CA 1
ATOM 1786 C C . GLY A 1 219 ? 0.705 7.055 -7.028 1.00 93.38 219 GLY A C 1
ATOM 1787 O O . GLY A 1 219 ? -0.440 7.065 -7.483 1.00 93.38 219 GLY A O 1
ATOM 1788 N N . LEU A 1 220 ? 1.164 8.036 -6.245 1.00 89.50 220 LEU A N 1
ATOM 1789 C CA . LEU A 1 220 ? 0.372 9.216 -5.882 1.00 89.50 220 LEU A CA 1
ATOM 1790 C C . LEU A 1 220 ? 0.012 10.068 -7.106 1.00 89.50 220 LEU A C 1
ATOM 1792 O O . LEU A 1 220 ? -1.154 10.425 -7.266 1.00 89.50 220 LEU A O 1
ATOM 1796 N N . PHE A 1 221 ? 0.974 10.357 -7.991 1.00 90.06 221 PHE A N 1
ATOM 1797 C CA . PHE A 1 221 ? 0.701 11.100 -9.229 1.00 90.06 221 PHE A CA 1
ATOM 1798 C C . PHE A 1 221 ? -0.248 10.336 -10.149 1.00 90.06 221 PHE A C 1
ATOM 1800 O O . PHE A 1 221 ? -1.187 10.918 -10.681 1.00 90.06 221 PHE A O 1
ATOM 1807 N N . ARG A 1 222 ? -0.049 9.026 -10.297 1.00 89.75 222 ARG A N 1
ATOM 1808 C CA . ARG A 1 222 ? -0.912 8.160 -11.101 1.00 89.75 222 ARG A CA 1
ATOM 1809 C C . ARG A 1 222 ? -2.351 8.140 -10.583 1.00 89.75 222 ARG A C 1
ATOM 1811 O O . ARG A 1 222 ? -3.274 8.154 -11.388 1.00 89.75 222 ARG A O 1
ATOM 1818 N N . THR A 1 223 ? -2.531 8.096 -9.265 1.00 84.38 223 THR A N 1
ATOM 1819 C CA . THR A 1 223 ? -3.853 7.943 -8.638 1.00 84.38 223 THR A CA 1
ATOM 1820 C C . THR A 1 223 ? -4.613 9.263 -8.562 1.00 84.38 223 THR A C 1
ATOM 1822 O O . THR A 1 223 ? -5.806 9.295 -8.839 1.00 84.38 223 THR A O 1
ATOM 1825 N N . TYR A 1 224 ? -3.936 10.357 -8.201 1.00 79.50 224 TYR A N 1
ATOM 1826 C CA . TYR A 1 224 ? -4.597 11.634 -7.900 1.00 79.50 224 TYR A CA 1
ATOM 1827 C C . TYR A 1 224 ? -4.317 12.735 -8.927 1.00 79.50 224 TYR A C 1
ATOM 1829 O O . TYR A 1 224 ? -5.030 13.730 -8.971 1.00 79.50 224 TYR A O 1
ATOM 1837 N N . GLY A 1 225 ? -3.305 12.578 -9.781 1.00 73.50 225 GLY A N 1
ATOM 1838 C CA . GLY A 1 225 ? -2.852 13.627 -10.696 1.00 73.50 225 GLY A CA 1
ATOM 1839 C C . GLY A 1 225 ? -3.792 13.952 -11.861 1.00 73.50 225 GLY A C 1
ATOM 1840 O O . GLY A 1 225 ? -3.604 14.975 -12.508 1.00 73.50 225 GLY A O 1
ATOM 1841 N N . PHE A 1 226 ? -4.795 13.112 -12.128 1.00 65.00 226 PHE A N 1
ATOM 1842 C CA . PHE A 1 226 ? -5.777 13.307 -13.206 1.00 65.00 226 PHE A CA 1
ATOM 1843 C C . PHE A 1 226 ? -7.070 13.996 -12.751 1.00 65.00 226 PHE A C 1
ATOM 1845 O O . PHE A 1 226 ? -8.000 14.144 -13.543 1.00 65.00 226 PHE A O 1
ATOM 1852 N N . GLU A 1 227 ? -7.166 14.412 -11.488 1.00 60.44 227 GLU A N 1
ATOM 1853 C CA . GLU A 1 227 ? -8.325 15.147 -10.984 1.00 60.44 227 GLU A CA 1
ATOM 1854 C C . GLU A 1 227 ? -8.267 16.607 -11.485 1.00 60.44 227 GLU A C 1
ATOM 1856 O O . GLU A 1 227 ? -7.940 17.530 -10.742 1.00 60.44 227 GLU A O 1
ATOM 1861 N N . GLU A 1 228 ? -8.579 16.814 -12.776 1.00 46.12 228 GLU A N 1
ATOM 1862 C CA . GLU A 1 228 ? -8.544 18.101 -13.508 1.00 46.12 228 GLU A CA 1
ATOM 1863 C C . GLU A 1 228 ? -9.328 19.242 -12.821 1.00 46.12 228 GLU A C 1
ATOM 1865 O O . GLU A 1 228 ? -9.081 20.415 -13.109 1.00 46.12 228 GLU A O 1
ATOM 1870 N N . ASN A 1 229 ? -10.219 18.924 -11.872 1.00 45.34 229 ASN A N 1
ATOM 1871 C CA . ASN A 1 229 ? -11.028 19.891 -11.124 1.00 45.34 229 ASN A CA 1
ATOM 1872 C C . ASN A 1 229 ? -10.628 20.098 -9.649 1.00 45.34 229 ASN A C 1
ATOM 1874 O O . ASN A 1 229 ? -11.136 21.042 -9.050 1.00 45.34 229 ASN A O 1
ATOM 1878 N N . ASP A 1 230 ? -9.710 19.314 -9.066 1.00 53.50 230 ASP A N 1
ATOM 1879 C CA . ASP A 1 230 ? -9.430 19.357 -7.617 1.00 53.50 230 ASP A CA 1
ATOM 1880 C C . ASP A 1 230 ? -7.927 19.393 -7.299 1.00 53.50 230 ASP A C 1
ATOM 1882 O O . ASP A 1 230 ? -7.326 18.509 -6.685 1.00 53.50 230 ASP A O 1
ATOM 1886 N N . ARG A 1 231 ? -7.306 20.519 -7.673 1.00 55.88 231 ARG A N 1
ATOM 1887 C CA . ARG A 1 231 ? -5.902 20.858 -7.358 1.00 55.88 231 ARG A CA 1
ATOM 1888 C C . ARG A 1 231 ? -5.573 20.760 -5.864 1.00 55.88 231 ARG A C 1
ATOM 1890 O O . ARG A 1 231 ? -4.412 20.549 -5.506 1.00 55.88 231 ARG A O 1
ATOM 1897 N N . ALA A 1 232 ? -6.570 20.943 -5.002 1.00 56.09 232 ALA A N 1
ATOM 1898 C CA . ALA A 1 232 ? -6.406 20.929 -3.557 1.00 56.09 232 ALA A CA 1
ATOM 1899 C C . ALA A 1 232 ? -6.225 19.489 -3.022 1.00 56.09 232 ALA A C 1
ATOM 1901 O O . ALA A 1 232 ? -5.293 19.248 -2.253 1.00 56.09 232 ALA A O 1
ATOM 1902 N N . THR A 1 233 ? -6.921 18.496 -3.594 1.00 58.47 233 THR A N 1
ATOM 1903 C CA . THR A 1 233 ? -6.699 17.062 -3.333 1.00 58.47 233 THR A CA 1
ATOM 1904 C C . THR A 1 233 ? -5.259 16.622 -3.607 1.00 58.47 233 THR A C 1
ATOM 1906 O O . THR A 1 233 ? -4.616 16.016 -2.745 1.00 58.47 233 THR A O 1
ATOM 1909 N N . VAL A 1 234 ? -4.718 16.963 -4.781 1.00 60.66 234 VAL A N 1
ATOM 1910 C CA . VAL A 1 234 ? -3.320 16.666 -5.133 1.00 60.66 234 VAL A CA 1
ATOM 1911 C C . VAL A 1 234 ? -2.384 17.368 -4.145 1.00 60.66 234 VAL A C 1
ATOM 1913 O O . VAL A 1 234 ? -1.534 16.743 -3.512 1.00 60.66 234 VAL A O 1
ATOM 1916 N N . HIS A 1 235 ? -2.572 18.668 -3.925 1.00 62.56 235 HIS A N 1
ATOM 1917 C CA . HIS A 1 235 ? -1.700 19.441 -3.047 1.00 62.56 235 HIS A CA 1
ATOM 1918 C C . HIS A 1 235 ? -1.710 18.954 -1.585 1.00 62.56 235 HIS A C 1
ATOM 1920 O O . HIS A 1 235 ? -0.655 18.937 -0.942 1.00 62.56 235 HIS A O 1
ATOM 1926 N N . GLY A 1 236 ? -2.866 18.540 -1.062 1.00 63.16 236 GLY A N 1
ATOM 1927 C CA . GLY A 1 236 ? -3.042 18.075 0.312 1.00 63.16 236 GLY A CA 1
ATOM 1928 C C . GLY A 1 236 ? -2.249 16.805 0.610 1.00 63.16 236 GLY A C 1
ATOM 1929 O O . GLY A 1 236 ? -1.451 16.787 1.552 1.00 63.16 236 GLY A O 1
ATOM 1930 N N . VAL A 1 237 ? -2.397 15.765 -0.223 1.00 68.38 237 VAL A N 1
ATOM 1931 C CA . VAL A 1 237 ? -1.693 14.488 -0.010 1.00 68.38 237 VAL A CA 1
ATOM 1932 C C . VAL A 1 237 ? -0.181 14.640 -0.155 1.00 68.38 237 VAL A C 1
ATOM 1934 O O . VAL A 1 237 ? 0.566 14.185 0.712 1.00 68.38 237 VAL A O 1
ATOM 1937 N N . PHE A 1 238 ? 0.288 15.374 -1.169 1.00 73.75 238 PHE A N 1
ATOM 1938 C CA . PHE A 1 238 ? 1.719 15.608 -1.368 1.00 73.75 238 PHE A CA 1
ATOM 1939 C C . PHE A 1 238 ? 2.329 16.489 -0.265 1.00 73.75 238 PHE A C 1
ATOM 1941 O O . PHE A 1 238 ? 3.445 16.225 0.187 1.00 73.75 238 PHE A O 1
ATOM 1948 N N . SER A 1 239 ? 1.606 17.495 0.238 1.00 66.88 239 SER A N 1
ATOM 1949 C CA . SER A 1 239 ? 2.090 18.333 1.347 1.00 66.88 239 SER A CA 1
ATOM 1950 C C . SER A 1 239 ? 2.226 17.549 2.653 1.00 66.88 239 SER A C 1
ATOM 1952 O O . SER A 1 239 ? 3.235 17.701 3.348 1.00 66.88 239 SER A O 1
ATOM 1954 N N . ALA A 1 240 ? 1.260 16.674 2.957 1.00 64.06 240 ALA A N 1
ATOM 1955 C CA . ALA A 1 240 ? 1.314 15.799 4.125 1.00 64.06 240 ALA A CA 1
ATOM 1956 C C . ALA A 1 240 ? 2.419 14.740 4.013 1.00 64.06 240 ALA A C 1
ATOM 1958 O O . ALA A 1 240 ? 3.109 14.477 4.999 1.00 64.06 240 ALA A O 1
ATOM 1959 N N . CYS A 1 241 ? 2.638 14.178 2.818 1.00 65.19 241 CYS A N 1
ATOM 1960 C CA . CYS A 1 241 ? 3.726 13.232 2.560 1.00 65.19 241 CYS A CA 1
ATOM 1961 C C . CYS A 1 241 ? 5.113 13.859 2.751 1.00 65.19 241 CYS A C 1
ATOM 1963 O O . CYS A 1 241 ? 6.013 13.198 3.258 1.00 65.19 241 CYS A O 1
ATOM 1965 N N . LEU A 1 242 ? 5.276 15.133 2.387 1.00 61.34 242 LEU A N 1
ATOM 1966 C CA . LEU A 1 242 ? 6.544 15.860 2.496 1.00 61.34 242 LEU A CA 1
ATOM 1967 C C . LEU A 1 242 ? 6.806 16.487 3.876 1.00 61.34 242 LEU A C 1
ATOM 1969 O O . LEU A 1 242 ? 7.797 17.200 4.039 1.00 61.34 242 LEU A O 1
ATOM 1973 N N . GLY A 1 243 ? 5.911 16.304 4.852 1.00 52.22 243 GLY A N 1
ATOM 1974 C CA . GLY A 1 243 ? 6.079 16.843 6.207 1.00 52.22 243 GLY A CA 1
ATOM 1975 C C . GLY A 1 243 ? 6.122 18.377 6.297 1.00 52.22 243 GLY A C 1
ATOM 1976 O O . GLY A 1 243 ? 6.467 18.919 7.343 1.00 52.22 243 GLY A O 1
ATOM 1977 N N . LYS A 1 244 ? 5.771 19.105 5.228 1.00 40.44 244 LYS A N 1
ATOM 1978 C CA . LYS A 1 244 ? 5.723 20.576 5.218 1.00 40.44 244 LYS A CA 1
ATOM 1979 C C . LYS A 1 244 ? 4.267 21.023 5.168 1.00 40.44 244 LYS A C 1
ATOM 1981 O O . LYS A 1 244 ? 3.714 21.187 4.082 1.00 40.44 244 LYS A O 1
ATOM 1986 N N . GLY A 1 245 ? 3.680 21.192 6.354 1.00 34.84 245 GLY A N 1
ATOM 1987 C CA . GLY A 1 245 ? 2.301 21.657 6.536 1.00 34.84 245 GLY A CA 1
ATOM 1988 C C . GLY A 1 245 ? 1.706 21.477 7.938 1.00 34.84 245 GLY A C 1
ATOM 1989 O O . GLY A 1 245 ? 0.653 22.043 8.204 1.00 34.84 245 GLY A O 1
ATOM 1990 N N . ALA A 1 246 ? 2.363 20.756 8.850 1.00 32.22 246 ALA A N 1
ATOM 1991 C CA . ALA A 1 246 ? 1.954 20.692 10.250 1.00 32.22 246 ALA A CA 1
ATOM 1992 C C . ALA A 1 246 ? 2.955 21.468 11.106 1.00 32.22 246 ALA A C 1
ATOM 1994 O O . ALA A 1 246 ? 4.164 21.250 11.017 1.00 32.22 246 ALA A O 1
ATOM 1995 N N . LEU A 1 247 ? 2.443 22.387 11.920 1.00 31.17 247 LEU A N 1
ATOM 1996 C CA . LEU A 1 247 ? 3.187 22.909 13.052 1.00 31.17 247 LEU A CA 1
ATOM 1997 C C . LEU A 1 247 ? 3.700 21.731 13.892 1.00 31.17 247 LEU A C 1
ATOM 1999 O O . LEU A 1 247 ? 2.963 20.808 14.227 1.00 31.17 247 LEU A O 1
ATOM 2003 N N . ASP A 1 248 ? 4.994 21.808 14.151 1.00 31.06 248 ASP A N 1
ATOM 2004 C CA . ASP A 1 248 ? 5.848 20.963 14.970 1.00 31.06 248 ASP A CA 1
ATOM 2005 C C . ASP A 1 248 ? 5.165 20.295 16.186 1.00 31.06 248 ASP A C 1
ATOM 2007 O O . ASP A 1 248 ? 4.648 20.961 17.086 1.00 31.06 248 ASP A O 1
ATOM 2011 N N . CYS A 1 249 ? 5.246 18.961 16.248 1.00 30.86 249 CYS A N 1
ATOM 2012 C CA . CYS A 1 249 ? 4.961 18.154 17.435 1.00 30.86 249 CYS A CA 1
ATOM 2013 C C . CYS A 1 249 ? 6.145 18.184 18.428 1.00 30.86 249 CYS A C 1
ATOM 2015 O O . CYS A 1 249 ? 6.650 17.131 18.820 1.00 30.86 249 CYS A O 1
ATOM 2017 N N . SER A 1 250 ? 6.598 19.361 18.871 1.00 34.97 250 SER A N 1
ATOM 2018 C CA . SER A 1 250 ? 7.661 19.489 19.881 1.00 34.97 250 SER A CA 1
ATOM 2019 C C . SER A 1 250 ? 7.103 19.716 21.291 1.00 34.97 250 SER A C 1
ATOM 2021 O O . SER A 1 250 ? 7.182 20.788 21.885 1.00 34.97 250 SER A O 1
ATOM 2023 N N . GLY A 1 251 ? 6.549 18.651 21.873 1.00 32.94 251 GLY A N 1
ATOM 2024 C CA . GLY A 1 251 ? 6.791 18.297 23.279 1.00 32.94 251 GLY A CA 1
ATOM 2025 C C . GLY A 1 251 ? 6.649 19.353 24.393 1.00 32.94 251 GLY A C 1
ATOM 2026 O O . GLY A 1 251 ? 7.401 19.270 25.364 1.00 32.94 251 GLY A O 1
ATOM 2027 N N . ARG A 1 252 ? 5.700 20.305 24.345 1.00 24.52 252 ARG A N 1
ATOM 2028 C CA . ARG A 1 252 ? 5.320 21.103 25.535 1.00 24.52 252 ARG A CA 1
ATOM 2029 C C . ARG A 1 252 ? 3.804 21.174 25.758 1.00 24.52 252 ARG A C 1
ATOM 2031 O O . ARG A 1 252 ? 3.056 21.416 24.810 1.00 24.52 252 ARG A O 1
ATOM 2038 N N . PRO A 1 253 ? 3.328 21.014 27.009 1.00 31.34 253 PRO A N 1
ATOM 2039 C CA . PRO A 1 253 ? 1.906 21.027 27.310 1.00 31.34 253 PRO A CA 1
ATOM 2040 C C . PRO A 1 253 ? 1.405 22.468 27.447 1.00 31.34 253 PRO A C 1
ATOM 2042 O O . PRO A 1 253 ? 1.844 23.207 28.325 1.00 31.34 253 PRO A O 1
ATOM 2045 N N . GLY A 1 254 ? 0.447 22.853 26.602 1.00 29.17 254 GLY A N 1
ATOM 2046 C CA . GLY A 1 254 ? -0.396 24.024 26.861 1.00 29.17 254 GLY A CA 1
ATOM 2047 C C . GLY A 1 254 ? -0.620 24.952 25.672 1.00 29.17 254 GLY A C 1
ATOM 2048 O O . GLY A 1 254 ? -0.146 26.079 25.705 1.00 29.17 254 GLY A O 1
ATOM 2049 N N . ARG A 1 255 ? -1.360 24.491 24.647 1.00 30.44 255 ARG A N 1
ATOM 2050 C CA . ARG A 1 255 ? -2.300 25.295 23.811 1.00 30.44 255 ARG A CA 1
ATOM 2051 C C . ARG A 1 255 ? -2.916 24.529 22.622 1.00 30.44 255 ARG A C 1
ATOM 2053 O O . ARG A 1 255 ? -3.865 25.031 22.039 1.00 30.44 255 ARG A O 1
ATOM 2060 N N . TYR A 1 256 ? -2.460 23.310 22.312 1.00 30.44 256 TYR A N 1
ATOM 2061 C CA . TYR A 1 256 ? -2.848 22.570 21.093 1.00 30.44 256 TYR A CA 1
ATOM 2062 C C . TYR A 1 256 ? -4.179 21.799 21.121 1.00 30.44 256 TYR A C 1
ATOM 2064 O O . TYR A 1 256 ? -4.758 21.560 20.064 1.00 30.44 256 TYR A O 1
ATOM 2072 N N . ARG A 1 257 ? -4.719 21.460 22.300 1.00 38.94 257 ARG A N 1
ATOM 2073 C CA . ARG A 1 257 ? -5.895 20.568 22.403 1.00 38.94 257 ARG A CA 1
ATOM 2074 C C . ARG A 1 257 ? -7.143 21.057 21.660 1.00 38.94 257 ARG A C 1
ATOM 2076 O O . ARG A 1 257 ? -7.931 20.231 21.218 1.00 38.94 257 ARG A O 1
ATOM 2083 N N . ARG A 1 258 ? -7.335 22.374 21.524 1.00 38.91 258 ARG A N 1
ATOM 2084 C CA . ARG A 1 258 ? -8.533 22.932 20.876 1.00 38.91 258 ARG A CA 1
ATOM 2085 C C . ARG A 1 258 ? -8.509 22.699 19.355 1.00 38.91 258 ARG A C 1
ATOM 2087 O O . ARG A 1 258 ? -9.500 22.238 18.806 1.00 38.91 258 ARG A O 1
ATOM 2094 N N . ASN A 1 259 ? -7.349 22.878 18.717 1.00 51.97 259 ASN A N 1
ATOM 2095 C CA . ASN A 1 259 ? -7.178 22.666 17.274 1.00 51.97 259 ASN A CA 1
ATOM 2096 C C . ASN A 1 259 ? -7.210 21.173 16.899 1.00 51.97 259 ASN A C 1
ATOM 2098 O O . ASN A 1 259 ? -7.735 20.813 15.851 1.00 51.97 259 ASN A O 1
ATOM 2102 N N . GLU A 1 260 ? -6.686 20.294 17.760 1.00 54.34 260 GLU A N 1
ATOM 2103 C CA . GLU A 1 260 ? -6.749 18.838 17.554 1.00 54.34 260 GLU A CA 1
ATOM 2104 C C . GLU A 1 260 ? -8.179 18.307 17.676 1.00 54.34 260 GLU A C 1
ATOM 2106 O O . GLU A 1 260 ? -8.597 17.492 16.860 1.00 54.34 260 GLU A O 1
ATOM 2111 N N . GLN A 1 261 ? -8.947 18.792 18.657 1.00 56.75 261 GLN A N 1
ATOM 2112 C CA . GLN A 1 261 ? -10.357 18.431 18.816 1.00 56.75 261 GLN A CA 1
ATOM 2113 C C . GLN A 1 261 ? -11.217 18.942 17.657 1.00 56.75 261 GLN A C 1
ATOM 2115 O O . GLN A 1 261 ? -12.106 18.226 17.207 1.00 56.75 261 GLN A O 1
ATOM 2120 N N . GLU A 1 262 ? -10.945 20.141 17.140 1.00 56.94 262 GLU A N 1
ATOM 2121 C CA . GLU A 1 262 ? -11.627 20.681 15.958 1.00 56.94 262 GLU A CA 1
ATOM 2122 C C . GLU A 1 262 ? -11.271 19.897 14.684 1.00 56.94 262 GLU A C 1
ATOM 2124 O O . GLU A 1 262 ? -12.167 19.520 13.928 1.00 56.94 262 GLU A O 1
ATOM 2129 N N . ALA A 1 263 ? -9.992 19.566 14.475 1.00 56.66 263 ALA A N 1
ATOM 2130 C CA . ALA A 1 263 ? -9.546 18.738 13.353 1.00 56.66 263 ALA A CA 1
ATOM 2131 C C . ALA A 1 263 ? -10.097 17.304 13.436 1.00 56.66 263 ALA A C 1
ATOM 2133 O O . ALA A 1 263 ? -10.553 16.755 12.432 1.00 56.66 263 ALA A O 1
ATOM 2134 N N . ALA A 1 264 ? -10.124 16.718 14.634 1.00 61.84 264 ALA A N 1
ATOM 2135 C CA . ALA A 1 264 ? -10.732 15.416 14.872 1.00 61.84 264 ALA A CA 1
ATOM 2136 C C . ALA A 1 264 ? -12.251 15.443 14.671 1.00 61.84 264 ALA A C 1
ATOM 2138 O O . ALA A 1 264 ? -12.809 14.548 14.051 1.00 61.84 264 ALA A O 1
ATOM 2139 N N . SER A 1 265 ? -12.935 16.488 15.134 1.00 63.50 265 SER A N 1
ATOM 2140 C CA . SER A 1 265 ? -14.367 16.663 14.875 1.00 63.50 265 SER A CA 1
ATOM 2141 C C . SER A 1 265 ? -14.644 16.768 13.371 1.00 63.50 265 SER A C 1
ATOM 2143 O O . SER A 1 265 ? -15.541 16.105 12.853 1.00 63.50 265 SER A O 1
ATOM 2145 N N . CYS A 1 266 ? -13.817 17.525 12.641 1.00 65.38 266 CYS A N 1
ATOM 2146 C CA . CYS A 1 266 ? -13.903 17.649 11.189 1.00 65.38 266 CYS A CA 1
ATOM 2147 C C . CYS A 1 266 ? -13.742 16.290 10.490 1.00 65.38 266 CYS A C 1
ATOM 2149 O O . CYS A 1 266 ? -14.616 15.891 9.721 1.00 65.38 266 CYS A O 1
ATOM 2151 N N . ILE A 1 267 ? -12.685 15.531 10.800 1.00 68.88 267 ILE A N 1
ATOM 2152 C CA . ILE A 1 267 ? -12.438 14.245 10.137 1.00 68.88 267 ILE A CA 1
ATOM 2153 C C . ILE A 1 267 ? -13.488 13.181 10.496 1.00 68.88 267 ILE A C 1
ATOM 2155 O O . ILE A 1 267 ? -13.918 12.423 9.626 1.00 68.88 267 ILE A O 1
ATOM 2159 N N . VAL A 1 268 ? -13.963 13.167 11.746 1.00 70.56 268 VAL A N 1
ATOM 2160 C CA . VAL A 1 268 ? -15.055 12.298 12.209 1.00 70.56 268 VAL A CA 1
ATOM 2161 C C . VAL A 1 268 ? -16.326 12.588 11.409 1.00 70.56 268 VAL A C 1
ATOM 2163 O O . VAL A 1 268 ? -16.948 11.657 10.908 1.00 70.56 268 VAL A O 1
ATOM 2166 N N . ASN A 1 269 ? -16.679 13.856 11.198 1.00 66.06 269 ASN A N 1
ATOM 2167 C CA . ASN A 1 269 ? -17.871 14.218 10.424 1.00 66.06 269 ASN A CA 1
ATOM 2168 C C . ASN A 1 269 ? -17.726 13.906 8.922 1.00 66.06 269 ASN A C 1
ATOM 2170 O O . ASN A 1 269 ? -18.688 13.492 8.279 1.00 66.06 269 ASN A O 1
ATOM 2174 N N . LEU A 1 270 ? -16.527 14.059 8.353 1.00 68.00 270 LEU A N 1
ATOM 2175 C CA . LEU A 1 270 ? -16.267 13.776 6.934 1.00 68.00 270 LEU A CA 1
ATOM 2176 C C . LEU A 1 270 ? -16.216 12.280 6.607 1.00 68.00 270 LEU A C 1
ATOM 2178 O O . LEU A 1 270 ? -16.501 11.876 5.474 1.00 68.00 270 LEU A O 1
ATOM 2182 N N . SER A 1 271 ? -15.859 11.454 7.590 1.00 60.66 271 SER A N 1
ATOM 2183 C CA . SER A 1 271 ? -15.784 10.005 7.420 1.00 60.66 271 SER A CA 1
ATOM 2184 C C . SER A 1 271 ? -17.146 9.356 7.128 1.00 60.66 271 SER A C 1
ATOM 2186 O O . SER A 1 271 ? -17.169 8.381 6.380 1.00 60.66 271 SER A O 1
ATOM 2188 N N . ASP A 1 272 ? -18.253 9.944 7.606 1.00 56.69 272 ASP A N 1
ATOM 2189 C CA . ASP A 1 272 ? -19.629 9.508 7.308 1.00 56.69 272 ASP A CA 1
ATOM 2190 C C . ASP A 1 272 ? -20.078 9.880 5.882 1.00 56.69 272 ASP A C 1
ATOM 2192 O O . ASP A 1 272 ? -20.900 9.189 5.281 1.00 56.69 272 ASP A O 1
ATOM 2196 N N . ALA A 1 273 ? -19.551 10.980 5.330 1.00 50.72 273 ALA A N 1
ATOM 2197 C CA . ALA A 1 273 ? -19.975 11.533 4.041 1.00 50.72 273 ALA A CA 1
ATOM 2198 C C . ALA A 1 273 ? -19.213 10.943 2.836 1.00 50.72 273 ALA A C 1
ATOM 2200 O O . ALA A 1 273 ? -19.729 10.928 1.716 1.00 50.72 273 ALA A O 1
ATOM 2201 N N . SER A 1 274 ? -17.989 10.447 3.051 1.00 50.78 274 SER A N 1
ATOM 2202 C CA . SER A 1 274 ? -17.089 10.019 1.964 1.00 50.78 274 SER A CA 1
ATOM 2203 C C . SER A 1 274 ? -17.429 8.652 1.358 1.00 50.78 274 SER A C 1
ATOM 2205 O O . SER A 1 274 ? -16.989 8.353 0.249 1.00 50.78 274 SER A O 1
ATOM 2207 N N . THR A 1 275 ? -18.287 7.856 2.006 1.00 44.78 275 THR A N 1
ATOM 2208 C CA . THR A 1 275 ? -18.722 6.524 1.535 1.00 44.78 275 THR A CA 1
ATOM 2209 C C . THR A 1 275 ? -19.419 6.564 0.167 1.00 44.78 275 THR A C 1
ATOM 2211 O O . THR A 1 275 ? -19.427 5.571 -0.553 1.00 44.78 275 THR A O 1
ATOM 2214 N N . THR A 1 276 ? -19.961 7.722 -0.222 1.00 38.34 276 THR A N 1
ATOM 2215 C CA . THR A 1 276 ? -20.664 7.932 -1.502 1.00 38.34 276 THR A CA 1
ATOM 2216 C C . THR A 1 276 ? -19.729 8.407 -2.626 1.00 38.34 276 THR A C 1
ATOM 2218 O O . THR A 1 276 ? -20.068 8.315 -3.802 1.00 38.34 276 THR A O 1
ATOM 2221 N N . ILE A 1 277 ? -18.541 8.921 -2.291 1.00 42.25 277 ILE A N 1
ATOM 2222 C CA . ILE A 1 277 ? -17.716 9.729 -3.205 1.00 42.25 277 ILE A CA 1
ATOM 2223 C C . ILE A 1 277 ? -16.732 8.871 -4.016 1.00 42.25 277 ILE A C 1
ATOM 2225 O O . ILE A 1 277 ? -16.533 9.123 -5.205 1.00 42.25 277 ILE A O 1
ATOM 2229 N N . LEU A 1 278 ? -16.160 7.815 -3.427 1.00 44.50 278 LEU A N 1
ATOM 2230 C CA . LEU A 1 278 ? -15.191 6.962 -4.129 1.00 44.50 278 LEU A CA 1
ATOM 2231 C C . LEU A 1 278 ? -15.812 5.987 -5.139 1.00 44.50 278 LEU A C 1
ATOM 2233 O O . LEU A 1 278 ? -15.145 5.623 -6.106 1.00 44.50 278 LEU A O 1
ATOM 2237 N N . ALA A 1 279 ? -17.104 5.665 -5.014 1.00 37.84 279 ALA A N 1
ATOM 2238 C CA . ALA A 1 279 ? -17.829 4.890 -6.025 1.00 37.84 279 ALA A CA 1
ATOM 2239 C C . ALA A 1 279 ? -17.839 5.581 -7.406 1.00 37.84 279 ALA A C 1
ATOM 2241 O O . ALA A 1 279 ? -18.012 4.919 -8.424 1.00 37.84 279 ALA A O 1
ATOM 2242 N N . HIS A 1 280 ? -17.611 6.900 -7.462 1.00 36.06 280 HIS A N 1
ATOM 2243 C CA . HIS A 1 280 ? -17.554 7.666 -8.706 1.00 36.06 280 HIS A CA 1
ATOM 2244 C C . HIS A 1 280 ? -16.174 7.666 -9.392 1.00 36.06 280 HIS A C 1
ATOM 2246 O O . HIS A 1 280 ? -16.106 7.998 -10.578 1.00 36.06 280 HIS A O 1
ATOM 2252 N N . LYS A 1 281 ? -15.091 7.285 -8.688 1.00 48.22 281 LYS A N 1
ATOM 2253 C CA . LYS A 1 281 ? -13.702 7.385 -9.186 1.00 48.22 281 LYS A CA 1
ATOM 2254 C C . LYS A 1 281 ? -13.333 6.346 -10.242 1.00 48.22 281 LYS A C 1
ATOM 2256 O O . LYS A 1 281 ? -12.386 6.547 -10.989 1.00 48.22 281 LYS A O 1
ATOM 2261 N N . ASN A 1 282 ? -14.130 5.293 -10.377 1.00 41.34 282 ASN A N 1
ATOM 2262 C CA . ASN A 1 282 ? -13.923 4.242 -11.362 1.00 41.34 282 ASN A CA 1
ATOM 2263 C C . ASN A 1 282 ? -15.265 3.956 -12.051 1.00 41.34 282 ASN A C 1
ATOM 2265 O O . ASN A 1 282 ? -16.109 3.231 -11.526 1.00 41.34 282 ASN A O 1
ATOM 2269 N N . ARG A 1 283 ? -15.478 4.491 -13.267 1.00 36.03 283 ARG A N 1
ATOM 2270 C CA . ARG A 1 283 ? -16.690 4.203 -14.076 1.00 36.03 283 ARG A CA 1
ATOM 2271 C C . ARG A 1 283 ? -16.910 2.697 -14.317 1.00 36.03 283 ARG A C 1
ATOM 2273 O O . ARG A 1 283 ? -18.019 2.305 -14.659 1.00 36.03 283 ARG A O 1
ATOM 2280 N N . HIS A 1 284 ? -15.891 1.862 -14.093 1.00 33.97 284 HIS A N 1
ATOM 2281 C CA . HIS A 1 284 ? -15.984 0.400 -14.126 1.00 33.97 284 HIS A CA 1
ATOM 2282 C C . HIS A 1 284 ? -16.328 -0.265 -12.773 1.00 33.97 284 HIS A C 1
ATOM 2284 O O . HIS A 1 284 ? -16.961 -1.319 -12.792 1.00 33.97 284 HIS A O 1
ATOM 2290 N N . SER A 1 285 ? -15.994 0.318 -11.610 1.00 35.41 285 SER A N 1
ATOM 2291 C CA . SER A 1 285 ? -16.329 -0.261 -10.289 1.00 35.41 285 SER A CA 1
ATOM 2292 C C . SER A 1 285 ? -17.620 0.303 -9.676 1.00 35.41 285 SER A C 1
ATOM 2294 O O . SER A 1 285 ? -18.261 -0.377 -8.871 1.00 35.41 285 SER A O 1
ATOM 2296 N N . ALA A 1 286 ? -18.096 1.465 -10.148 1.00 30.44 286 ALA A N 1
ATOM 2297 C CA . ALA A 1 286 ? -19.382 2.061 -9.765 1.00 30.44 286 ALA A CA 1
ATOM 2298 C C . ALA A 1 286 ? -20.573 1.096 -9.938 1.00 30.44 286 ALA A C 1
ATOM 2300 O O . ALA A 1 286 ? -21.464 1.040 -9.095 1.00 30.44 286 ALA A O 1
ATOM 2301 N N . ILE A 1 287 ? -20.561 0.283 -11.002 1.00 31.75 287 ILE A N 1
ATOM 2302 C CA . ILE A 1 287 ? -21.616 -0.704 -11.290 1.00 31.75 287 ILE A CA 1
ATOM 2303 C C . ILE A 1 287 ? -21.603 -1.855 -10.264 1.00 31.75 287 ILE A C 1
ATOM 2305 O O . ILE A 1 287 ? -22.640 -2.460 -9.998 1.00 31.75 287 ILE A O 1
ATOM 2309 N N . ARG A 1 288 ? -20.452 -2.158 -9.647 1.00 36.78 288 ARG A N 1
ATOM 2310 C CA . ARG A 1 288 ? -20.279 -3.296 -8.727 1.00 36.78 288 ARG A CA 1
ATOM 2311 C C . ARG A 1 288 ? -20.503 -2.934 -7.261 1.00 36.78 288 ARG A C 1
ATOM 2313 O O . ARG A 1 288 ? -21.106 -3.735 -6.545 1.00 36.78 288 ARG A O 1
ATOM 2320 N N . ALA A 1 289 ? -20.137 -1.722 -6.835 1.00 32.25 289 ALA A N 1
ATOM 2321 C CA . ALA A 1 289 ? -20.467 -1.223 -5.495 1.00 32.25 289 ALA A CA 1
ATOM 2322 C C . ALA A 1 289 ? -21.989 -1.269 -5.230 1.00 32.25 289 ALA A C 1
ATOM 2324 O O . ALA A 1 289 ? -22.425 -1.637 -4.137 1.00 32.25 289 ALA A O 1
ATOM 2325 N N . SER A 1 290 ? -22.808 -1.010 -6.259 1.00 28.44 290 SER A N 1
ATOM 2326 C CA . SER A 1 290 ? -24.274 -1.095 -6.187 1.00 28.44 290 SER A CA 1
ATOM 2327 C C . SER A 1 290 ? -24.812 -2.509 -5.917 1.00 28.44 290 SER A C 1
ATOM 2329 O O . SER A 1 290 ? -25.836 -2.649 -5.247 1.00 28.44 290 SER A O 1
ATOM 2331 N N . PHE A 1 291 ? -24.129 -3.568 -6.371 1.00 28.69 291 PHE A N 1
ATOM 2332 C CA . PHE A 1 291 ? -24.550 -4.952 -6.106 1.00 28.69 291 PHE A CA 1
ATOM 2333 C C . PHE A 1 291 ? -24.221 -5.409 -4.682 1.00 28.69 291 PHE A C 1
ATOM 2335 O O . PHE A 1 291 ? -24.982 -6.184 -4.101 1.00 28.69 291 PHE A O 1
ATOM 2342 N N . HIS A 1 292 ? -23.132 -4.911 -4.090 1.00 31.28 292 HIS A N 1
ATOM 2343 C CA . HIS A 1 292 ? -22.805 -5.220 -2.697 1.00 31.28 292 HIS A CA 1
ATOM 2344 C C . HIS A 1 292 ? -23.707 -4.445 -1.719 1.00 31.28 292 HIS A C 1
ATOM 2346 O O . HIS A 1 292 ? -24.162 -5.006 -0.722 1.00 31.28 292 HIS A O 1
ATOM 2352 N N . TYR A 1 293 ? -24.081 -3.206 -2.064 1.00 29.23 293 TYR A N 1
ATOM 2353 C CA . TYR A 1 293 ? -25.010 -2.391 -1.273 1.00 29.23 293 TYR A CA 1
ATOM 2354 C C . TYR A 1 293 ? -26.441 -2.950 -1.229 1.00 29.23 293 TYR A C 1
ATOM 2356 O O . TYR A 1 293 ? -27.073 -2.908 -0.175 1.00 29.23 293 TYR A O 1
ATOM 2364 N N . MET A 1 294 ? -26.947 -3.539 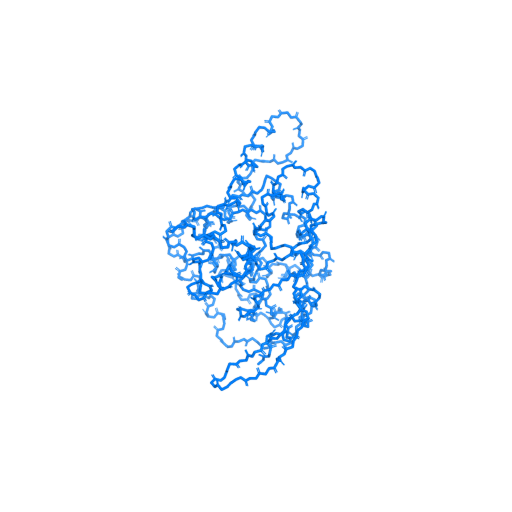-2.323 1.00 29.30 294 MET A N 1
ATOM 2365 C CA . MET A 1 294 ? -28.306 -4.110 -2.347 1.00 29.30 294 MET A CA 1
ATOM 2366 C C . MET A 1 294 ? -28.494 -5.321 -1.418 1.00 29.30 294 MET A C 1
ATOM 2368 O O . MET A 1 294 ? -29.620 -5.602 -1.019 1.00 29.30 294 MET A O 1
ATOM 2372 N N . ARG A 1 295 ? -27.419 -6.021 -1.027 1.00 30.97 295 ARG A N 1
ATOM 2373 C CA . ARG A 1 295 ? -27.501 -7.176 -0.111 1.00 30.97 295 ARG A CA 1
ATOM 2374 C C . ARG A 1 295 ? -27.327 -6.819 1.368 1.00 30.97 295 ARG A C 1
ATOM 2376 O O . ARG A 1 295 ? -27.738 -7.601 2.215 1.00 30.97 295 ARG A O 1
ATOM 2383 N N . CYS A 1 296 ? -26.773 -5.647 1.679 1.00 33.56 296 CYS A N 1
ATOM 2384 C CA . CYS A 1 296 ? -26.623 -5.149 3.053 1.00 33.56 296 CYS A CA 1
ATOM 2385 C C . CYS A 1 296 ? -27.866 -4.408 3.585 1.00 33.56 296 CYS A C 1
ATOM 2387 O O . CYS A 1 296 ? -27.868 -4.000 4.741 1.00 33.56 296 CYS A O 1
ATOM 2389 N N . GLY A 1 297 ? -28.904 -4.213 2.761 1.00 30.14 297 GLY A N 1
ATOM 2390 C CA . GLY A 1 297 ? -30.104 -3.441 3.112 1.00 30.14 297 GLY A CA 1
ATOM 2391 C C . GLY A 1 297 ? -31.380 -4.249 3.370 1.00 30.14 297 GLY A C 1
ATOM 2392 O O . GLY A 1 297 ? -32.435 -3.644 3.525 1.00 30.14 297 GLY A O 1
ATOM 2393 N N . SER A 1 298 ? -31.341 -5.585 3.392 1.00 31.03 298 SER A N 1
ATOM 2394 C CA . SER A 1 298 ? -32.552 -6.395 3.592 1.00 31.03 298 SER A CA 1
ATOM 2395 C C . SER A 1 298 ? -32.650 -6.970 5.007 1.00 31.03 298 SER A C 1
ATOM 2397 O O . SER A 1 298 ? -32.565 -8.183 5.193 1.00 31.03 298 SER A O 1
ATOM 2399 N N . GLU A 1 299 ? -32.882 -6.108 5.996 1.00 31.84 299 GLU A N 1
ATOM 2400 C CA . GLU A 1 299 ? -33.557 -6.505 7.236 1.00 31.84 299 GLU A CA 1
ATOM 2401 C C . GLU A 1 299 ? -34.998 -5.970 7.215 1.00 31.84 299 GLU A C 1
ATOM 2403 O O . GLU A 1 299 ? -35.252 -4.771 7.270 1.00 31.84 299 GLU A O 1
ATOM 2408 N N . SER A 1 300 ? -35.933 -6.914 7.063 1.00 33.88 300 SER A N 1
ATOM 2409 C CA . SER A 1 300 ? -37.359 -6.863 7.422 1.00 33.88 300 SER A CA 1
ATOM 2410 C C . SER A 1 300 ? -38.143 -5.566 7.157 1.00 33.88 300 SER A C 1
ATOM 2412 O O . SER A 1 300 ? -38.316 -4.733 8.043 1.00 33.88 300 SER A O 1
ATOM 2414 N N . LEU A 1 301 ? -38.797 -5.492 5.995 1.00 28.09 301 LEU A N 1
ATOM 2415 C CA . LEU A 1 301 ? -40.069 -4.777 5.870 1.00 28.09 301 LEU A CA 1
ATOM 2416 C C . LEU A 1 301 ? -41.198 -5.805 5.993 1.00 28.09 301 LEU A C 1
ATOM 2418 O O . LEU A 1 301 ? -41.431 -6.616 5.097 1.00 28.09 301 LEU A O 1
ATOM 2422 N N . THR A 1 302 ? -41.871 -5.806 7.140 1.00 27.31 302 THR A N 1
ATOM 2423 C CA . THR A 1 302 ? -43.129 -6.524 7.354 1.00 27.31 302 THR A CA 1
ATOM 2424 C C . THR A 1 302 ? -44.207 -5.982 6.405 1.00 27.31 302 THR A C 1
ATOM 2426 O O . THR A 1 302 ? -44.303 -4.765 6.231 1.00 27.31 302 THR A O 1
ATOM 2429 N N . PRO A 1 303 ? -45.057 -6.832 5.798 1.00 27.61 303 PRO A N 1
ATOM 2430 C CA . PRO A 1 303 ? -46.121 -6.351 4.929 1.00 27.61 303 PRO A CA 1
ATOM 2431 C C . PRO A 1 303 ? -47.230 -5.725 5.778 1.00 27.61 303 PRO A C 1
ATOM 2433 O O . PRO A 1 303 ? -47.826 -6.391 6.630 1.00 27.61 303 PRO A O 1
ATOM 2436 N N . ILE A 1 304 ? -47.537 -4.455 5.521 1.00 28.08 304 ILE A N 1
ATOM 2437 C CA . ILE A 1 304 ? -48.755 -3.817 6.019 1.00 28.08 304 ILE A CA 1
ATOM 2438 C C . ILE A 1 304 ? -49.941 -4.522 5.349 1.00 28.08 304 ILE A C 1
ATOM 2440 O O . ILE A 1 304 ? -50.118 -4.465 4.133 1.00 28.08 304 ILE A O 1
ATOM 2444 N N . ARG A 1 305 ? -50.738 -5.226 6.159 1.00 30.25 305 ARG A N 1
ATOM 2445 C CA . ARG A 1 305 ? -52.057 -5.735 5.777 1.00 30.25 305 ARG A CA 1
ATOM 2446 C C . ARG A 1 305 ? -52.983 -4.543 5.544 1.00 30.25 305 ARG A C 1
ATOM 2448 O O . ARG A 1 305 ? -53.240 -3.791 6.480 1.00 30.25 305 ARG A O 1
ATOM 2455 N N . ASN A 1 306 ? -53.524 -4.418 4.337 1.00 27.30 306 ASN A N 1
ATOM 2456 C CA . ASN A 1 306 ? -54.707 -3.595 4.119 1.00 27.30 306 ASN A CA 1
ATOM 2457 C C . ASN A 1 306 ? -55.906 -4.287 4.778 1.00 27.30 306 ASN A C 1
ATOM 2459 O O . ASN A 1 306 ? -56.208 -5.444 4.483 1.00 27.30 306 ASN A O 1
ATOM 2463 N N . VAL A 1 307 ? -56.539 -3.577 5.709 1.00 32.22 307 VAL A N 1
ATOM 2464 C CA . VAL A 1 307 ? -57.855 -3.893 6.265 1.00 32.22 307 VAL A CA 1
ATOM 2465 C C . VAL A 1 307 ? -58.843 -2.892 5.672 1.00 32.22 307 VAL A C 1
ATOM 2467 O O . VAL A 1 307 ? -58.535 -1.700 5.638 1.00 32.22 307 VAL A O 1
ATOM 2470 N N . ALA A 1 308 ? -60.016 -3.429 5.317 1.00 34.50 308 ALA A N 1
ATOM 2471 C CA . ALA A 1 308 ? -61.197 -2.835 4.681 1.00 34.50 308 ALA A CA 1
ATOM 2472 C C . ALA A 1 308 ? -61.145 -2.745 3.149 1.00 34.50 308 ALA A C 1
ATOM 2474 O O . ALA A 1 308 ? -60.403 -1.902 2.603 1.00 34.50 308 ALA A O 1
#

InterPro domains:
  IPR002575 Aminoglycoside phosphotransferase [PF01636] (70-161)
  IPR011009 Protein kinase-like domain superfamily [SSF56112] (67-224)

Organism: NCBI:txid1208366

Radius of gyration: 20.72 Å; Cα contacts (8 Å, |Δi|>4): 403; chains: 1; bounding box: 81×48×50 Å

pLDDT: mean 78.07, std 22.55, range [24.52, 98.5]

Secondary structure (DSSP, 8-state):
--HHHHHHHHHGGGS--EEEEEEETTTEEEEEEPPPPSEEHHHHHHHHTSS-HHHHHHHHHHHHHHHHHHHHHHHT----PPPTTHHHHHHHHHHHHTTT--HHHHHHHHHHHHHGGGGGSTTSPEEEE-S---TTSEEE-TTT--EEEE--GGG-EEEETTGGGGGGGGGTEEE-SS-EEE-TTHHHHHHHHHHHHHHHH-S--HHHHHHHHHHHHHHHHHHHTT-TT-HHHHHHHHHHHTT-SS-------SSTHHHHHHHHHHHHHHHHHGGGTGGGS-TTTHHHHHHHHHHSS-S---------

Nearest PDB structures (foldseek):
  4n57-assembly1_A  TM=5.494E-01  e=3.504E-05  Enterococcus casseliflavus
  4h05-assembly1_A  TM=5.400E-01  e=3.332E-05  Streptomyces rimosus
  3n4v-assembly2_B  TM=5.404E-01  e=4.283E-05  Enterococcus casseliflavus
  4feu-assembly2_B  TM=5.403E-01  e=1.662E-04  Acinetobacter baumannii AYE
  4ocv-assembly1_A  TM=4.672E-01  e=1.440E-03  Bifidobacterium longum subsp. infantis ATCC 15697 = JCM 1222 = DSM 20088

Foldseek 3Di:
DPLLVQLCLQQPQQAFDKDFPDADPPGDTDIDGDDQDADQQLVCVLVLLAPDPQSVQLLLQLLLQVLLRLLSQVVSFDPDDDDPCVLVVLVVLLVLLCPPADPVVNVVSVVLNVLSVLLVPPPFGFTWAALLLDRRQWGAHNNRSHTRHGDDSPPIDGGGRQLNVLSSVRSQFDDDLAATQGRPCSVVSVVSSVVSNCVSNDDDDPSNVSSNVSSNSSSLCNQPSPSPPHNRHSVHVVCVVVVNDDDDPPDDDDDCPVVNNVSSVVRSVVSNVRVPPVLPSDPVCVVVVVVVVVVVPDDDDDDDDDDD

Mean predicted aligned error: 10.47 Å

Solvent-accessible surface area (backbone atoms only — not comparable to full-atom values): 17429 Å² total; per-residue (Å²): 134,64,62,73,62,49,48,37,72,32,48,42,78,40,35,57,59,67,49,79,73,46,73,48,89,92,80,42,73,42,72,48,62,54,81,59,52,60,46,38,36,50,81,47,43,33,61,39,50,35,93,46,72,70,28,42,55,17,43,52,37,31,38,43,45,51,18,44,54,58,22,26,35,64,73,48,50,52,99,55,82,81,66,86,64,50,70,59,54,51,51,56,50,52,62,64,34,57,68,89,57,54,74,71,55,46,55,50,49,52,51,34,63,72,40,49,66,59,47,69,39,94,88,45,53,35,20,72,39,59,68,66,61,44,50,74,32,33,19,20,33,86,90,61,22,38,65,46,20,48,55,76,65,88,62,46,38,80,39,43,48,35,36,50,50,46,46,56,51,62,85,35,30,46,68,53,90,55,35,52,42,60,46,79,58,30,68,60,50,51,50,48,24,52,55,40,22,47,62,65,56,49,91,72,53,71,68,53,54,52,29,35,52,34,24,24,54,45,21,39,46,71,72,44,41,74,49,91,88,28,68,48,32,46,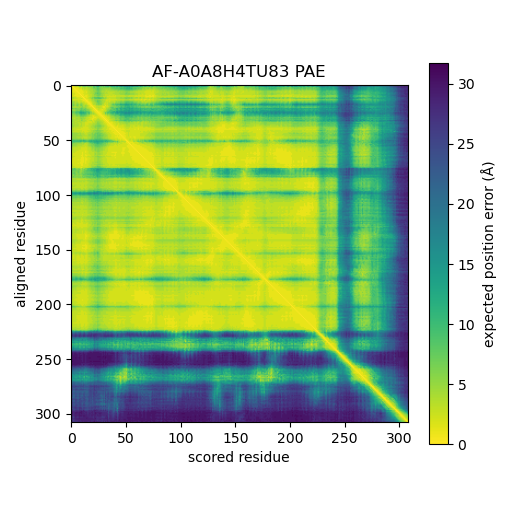50,36,52,55,32,62,73,68,66,63,82,66,86,78,90,74,92,72,94,87,78,62,67,65,61,45,52,51,47,28,51,51,45,29,60,47,35,74,62,34,77,72,56,62,49,67,78,36,88,79,51,35,70,52,55,55,62,60,52,66,70,77,67,78,76,82,85,78,82,83,76,88,78,134

Sequence (308 aa):
MNIVKLSWQTYGDFIPKGELHGNMPGGISVYIRDVVPGTAFCRVRRQFFSLDIGMEQRLYRTVDDFARFFALAWNNRLAIEQPPGLLNGYHDILDRVSHGLSERLQTMLEEVRRGLPLLFRPSYPMSLQHDDLLENNIHVDETTGRITGIVDWDNAIIAPFGVSFCGAEIVFGVQTLKDWHFHPCHLSLRRRFWEAFYKEVGDISEEDKRSIEVARLFGLFRTYGFEENDRATVHGVFSACLGKGALDCSGRPGRYRRNEQEAASCIVNLSDASTTILAHKNRHSAIRASFHYMRCGSESLTPIRNVA